Protein AF-A0A816FRT8-F1 (afdb_monomer)

Secondary structure (DSSP, 8-state):
------------S--HHHHHHHHHHHHHHHHHHHHHHHHHHHT---S-----------SHHHHHHHHHHHEEEEES--TT--HHHHHHHHHTTS-EEEEEEEE-TTT--EEEEEEEEESSHHHHHHHHHHHTT-EETTEE-EEEEPPPP-GGGTT---------TT--HHHHHHHHTT--

Nearest PDB structures (foldseek):
  4ed5-assembly1_A  TM=8.916E-01  e=6.849E-15  Homo sapiens
  4fxv-assembly1_A  TM=9.855E-01  e=6.767E-14  Homo sapiens
  6tze-assembly1_A  TM=8.251E-01  e=6.027E-10  Homo sapiens
  2mkc-assembly1_A  TM=8.381E-01  e=1.655E-09  Saccharomyces cerevisiae S288C
  5m8i-assembly1_A  TM=7.553E-01  e=2.319E-09  Homo sapiens

Mean predicted aligned error: 14.77 Å

Organism: Adineta ricciae (NCBI:txid249248)

InterPro domains:
  IPR000504 RNA recognition motif domain [PF00076] (72-142)
  IPR000504 RNA recognition motif domain [PS50102] (70-148)
  IPR000504 RNA recognition motif domain [SM00360] (71-144)
  IPR002343 Paraneoplastic encephalomyelitis antigen [PR00961] (70-85)
  IPR002343 Paraneoplastic encephalomyelitis antigen [PR00961] (127-142)
  IPR002343 Paraneoplastic encephalomyelitis antigen [PR00961] (143-160)
  IPR002343 Paraneoplastic encephalomyelitis antigen [PR00961] (161-176)
  IPR012677 Nucleotide-binding alpha-beta plait domain superfamily [G3DSA:3.30.70.330] (14-155)
  IPR034775 Protein elav, RNA recognition motif 1 [cd12650] (70-146)
  IPR035979 RNA-binding domain superfamily [SSF54928] (70-180)

Foldseek 3Di:
DDDDDDDPPPDPPDDPVVVCVVVVLVVVLVVVQVVVVVVVVVVPDDDDDDDDDDDDPDDPPVVVVFQLLQKKKKAQADQPDDQVNVCVVLVVLAAWPDKFFDADPPPRTTPRMIMTGGPGSVSSVSCQVPQAQPDDPPTGMHMDRDDRDDPVVSPVDDDDPDPPPPDDPVNVCVVCVVVD

Solvent-accessible surface area (backbone atoms only — not comparable to full-atom values): 11098 Å² total; per-residue (Å²): 132,82,88,78,86,87,74,85,73,79,73,76,99,76,50,72,67,62,51,47,52,51,52,51,50,51,50,51,51,57,46,54,47,55,51,51,54,49,53,56,50,73,73,61,76,92,79,83,91,74,90,78,89,83,91,82,96,80,75,69,67,66,57,54,57,49,55,43,50,12,26,31,34,39,36,50,44,55,58,87,64,51,55,63,59,51,46,56,63,52,45,76,63,34,63,66,70,46,71,46,62,44,51,42,87,88,78,64,44,49,72,21,34,32,41,42,28,32,73,41,45,69,36,30,54,48,40,42,72,70,50,39,64,41,73,48,91,96,32,56,26,44,46,45,71,40,73,79,87,49,85,74,64,78,77,64,80,79,91,81,79,88,72,62,88,86,64,47,72,68,54,50,51,62,67,48,55,81,79,107

Sequence (180 aa):
MIASWYTYKVLPPTSTKHQEIIDNQQAEDEYYYSEMAAFNRQNGNTSETRSIGGVSLTDDESNLSDKIRTNLIINYLPQTMTQDEIKDLFGSIGAIESCKLVRDKTTGQSLGYGFVNFIRTEDADKAVKTMNGLRLQNKTIKISFARPSSETIKFANLYICGIPKQWTTKELENYFSSCG

Structure (mmCIF, N/CA/C/O backbone):
data_AF-A0A816FRT8-F1
#
_entry.id   AF-A0A816FRT8-F1
#
loop_
_atom_site.group_PDB
_atom_site.id
_atom_site.type_symbol
_atom_site.label_atom_id
_atom_site.label_alt_id
_atom_site.label_comp_id
_atom_site.label_asym_id
_atom_site.label_entity_id
_atom_site.label_seq_id
_atom_site.pdbx_PDB_ins_code
_atom_site.Cartn_x
_atom_site.Cartn_y
_atom_site.Cartn_z
_atom_site.occupancy
_atom_site.B_iso_or_equiv
_atom_site.auth_seq_id
_atom_site.auth_comp_id
_atom_site.auth_asym_id
_atom_site.auth_atom_id
_atom_site.pdbx_PDB_model_num
ATOM 1 N N . MET A 1 1 ? -56.496 13.922 24.437 1.00 34.66 1 MET A N 1
ATOM 2 C CA . MET A 1 1 ? -55.416 12.934 24.251 1.00 34.66 1 MET A CA 1
ATOM 3 C C . MET A 1 1 ? -54.352 13.565 23.360 1.00 34.66 1 MET A C 1
ATOM 5 O O . MET A 1 1 ? -54.698 13.946 22.255 1.00 34.66 1 MET A O 1
ATOM 9 N N . ILE A 1 2 ? -53.153 13.790 23.927 1.00 30.78 2 ILE A N 1
ATOM 10 C CA . ILE A 1 2 ? -51.792 13.679 23.338 1.00 30.78 2 ILE A CA 1
ATOM 11 C C . ILE A 1 2 ? -51.653 13.966 21.821 1.00 30.78 2 ILE A C 1
ATOM 13 O O . ILE A 1 2 ? -52.212 13.235 21.017 1.00 30.78 2 ILE A O 1
ATOM 17 N N . 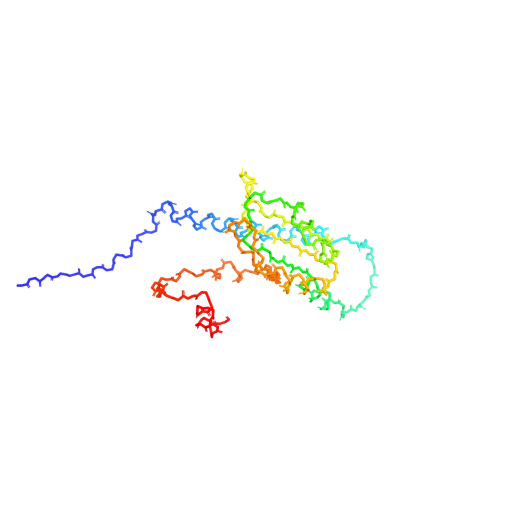ALA A 1 3 ? -51.040 15.083 21.382 1.00 26.67 3 ALA A N 1
ATOM 18 C CA . ALA A 1 3 ? -49.591 15.413 21.373 1.00 26.67 3 ALA A CA 1
ATOM 19 C C . ALA A 1 3 ? -48.786 14.475 20.445 1.00 26.67 3 ALA A C 1
ATOM 21 O O . ALA A 1 3 ? -49.012 13.278 20.469 1.00 26.67 3 ALA A O 1
ATOM 22 N N . SER A 1 4 ? -47.787 14.871 19.659 1.00 30.98 4 SER A N 1
ATOM 23 C CA . SER A 1 4 ? -47.183 16.145 19.266 1.00 30.98 4 SER A CA 1
ATOM 24 C C . SER A 1 4 ? -46.131 15.781 18.197 1.00 30.98 4 SER A C 1
ATOM 26 O O . SER A 1 4 ? -45.436 14.786 18.360 1.00 30.98 4 SER A O 1
ATOM 28 N N . TRP A 1 5 ? -46.044 16.564 17.121 1.00 27.34 5 TRP A N 1
ATOM 29 C CA . TRP A 1 5 ? -44.833 16.976 16.395 1.00 27.34 5 TRP A CA 1
ATOM 30 C C . TRP A 1 5 ? -43.607 16.035 16.413 1.00 27.34 5 TRP A C 1
ATOM 32 O O . TRP A 1 5 ? -42.851 16.024 17.380 1.00 27.34 5 TRP A O 1
ATOM 42 N N . TYR A 1 6 ? -43.311 15.392 15.277 1.00 31.05 6 TYR A N 1
ATOM 43 C CA . TYR A 1 6 ? -41.932 15.034 14.923 1.00 31.05 6 TYR A CA 1
ATOM 44 C C . TYR A 1 6 ? -41.371 16.097 13.981 1.00 31.05 6 TYR A C 1
ATOM 46 O O . TYR A 1 6 ? -41.560 16.079 12.767 1.00 31.05 6 TYR A O 1
ATOM 54 N N . THR A 1 7 ? -40.702 17.070 14.586 1.00 36.12 7 THR A N 1
ATOM 55 C CA . THR A 1 7 ? -39.816 18.021 13.928 1.00 36.12 7 THR A CA 1
ATOM 56 C C . THR A 1 7 ? -38.598 17.269 13.396 1.00 36.12 7 THR A C 1
ATOM 58 O O . THR A 1 7 ? -37.827 16.693 14.163 1.00 36.12 7 THR A O 1
ATOM 61 N N . TYR A 1 8 ? -38.385 17.321 12.082 1.00 33.25 8 TYR A N 1
ATOM 62 C CA . TYR A 1 8 ? -37.077 17.066 11.490 1.00 33.25 8 TYR A CA 1
ATOM 63 C C . TYR A 1 8 ? -36.112 18.144 11.990 1.00 33.25 8 TYR A C 1
ATOM 65 O O . TYR A 1 8 ? -36.043 19.244 11.447 1.00 33.25 8 TYR A O 1
ATOM 73 N N . LYS A 1 9 ? -35.366 17.843 13.054 1.00 36.19 9 LYS A N 1
ATOM 74 C CA . LYS A 1 9 ? -34.128 18.558 13.352 1.00 36.19 9 LYS A CA 1
ATOM 75 C C . LYS A 1 9 ? -33.032 17.942 12.494 1.00 36.19 9 LYS A C 1
ATOM 77 O O . LYS A 1 9 ? -32.353 17.010 12.912 1.00 36.19 9 LYS A O 1
ATOM 82 N N . VAL A 1 10 ? -32.855 18.493 11.298 1.00 40.69 10 VAL A N 1
ATOM 83 C CA . VAL A 1 10 ? -31.522 18.538 10.697 1.00 40.69 10 VAL A CA 1
ATOM 84 C C . VAL A 1 10 ? -30.696 19.383 11.665 1.00 40.69 10 VAL A C 1
ATOM 86 O O . VAL A 1 10 ? -30.920 20.586 11.797 1.00 40.69 10 VAL A O 1
ATOM 89 N N . LEU A 1 11 ? -29.860 18.731 12.471 1.00 33.88 11 LEU A N 1
ATOM 90 C CA . LEU A 1 11 ? -28.946 19.439 13.359 1.00 33.88 11 LEU A CA 1
ATOM 91 C C . LEU A 1 11 ? -27.975 20.248 12.480 1.00 33.88 11 LEU A C 1
ATOM 93 O O . LEU A 1 11 ? -27.495 19.711 11.480 1.00 33.88 11 LEU A O 1
ATOM 97 N N . PRO A 1 12 ? -27.704 21.525 12.804 1.00 36.28 12 PRO A N 1
ATOM 98 C CA . PRO A 1 12 ? -26.745 22.321 12.050 1.00 36.28 12 PRO A CA 1
ATOM 99 C C . PRO A 1 12 ? -25.353 21.663 12.091 1.00 36.28 12 PRO A C 1
ATOM 101 O O . PRO A 1 12 ? -25.020 21.005 13.085 1.00 36.28 12 PRO A O 1
ATOM 104 N N . PRO A 1 13 ? -24.530 21.834 11.041 1.00 45.38 13 PRO A N 1
ATOM 105 C CA . PRO A 1 13 ? -23.191 21.269 10.966 1.00 45.38 13 PRO A CA 1
ATOM 106 C C . PRO A 1 13 ? -22.265 22.053 11.898 1.00 45.38 13 PRO A C 1
ATOM 108 O O . PRO A 1 13 ? -21.532 22.934 11.476 1.00 45.38 13 PRO A O 1
ATOM 111 N N . THR A 1 14 ? -22.333 21.785 13.198 1.00 48.16 14 THR A N 1
ATOM 112 C CA . THR A 1 14 ? -21.422 22.385 14.176 1.00 48.16 14 THR A CA 1
ATOM 113 C C . THR A 1 14 ? -21.119 21.385 15.286 1.00 48.16 14 THR A C 1
ATOM 115 O O . THR A 1 14 ? -21.526 21.546 16.435 1.00 48.16 14 THR A O 1
ATOM 118 N N . SER A 1 15 ? -20.387 20.328 14.946 1.00 42.28 15 SER A N 1
ATOM 119 C CA . SER A 1 15 ? -19.451 19.739 15.899 1.00 42.28 15 SER A CA 1
ATOM 120 C C . SER A 1 15 ? -18.073 19.905 15.291 1.00 42.28 15 SER A C 1
ATOM 122 O O . SER A 1 15 ? -17.803 19.333 14.236 1.00 42.28 15 SER A O 1
ATOM 124 N N . THR A 1 16 ? -17.219 20.693 15.942 1.00 50.50 16 THR A N 1
ATOM 125 C CA . THR A 1 16 ? -15.830 20.943 15.531 1.00 50.50 16 THR A CA 1
ATOM 126 C C . THR A 1 16 ? -15.110 19.639 15.188 1.00 50.50 16 THR A C 1
ATOM 128 O O . THR A 1 16 ? -14.394 19.593 14.205 1.00 50.50 16 THR A O 1
ATOM 131 N N . LYS A 1 17 ? -15.434 18.540 15.888 1.00 45.28 17 LYS A N 1
ATOM 132 C CA . LYS A 1 17 ? -14.887 17.202 15.629 1.00 45.28 17 LYS A CA 1
ATOM 133 C C . LYS A 1 17 ? -15.338 16.565 14.313 1.00 45.28 17 LYS A C 1
ATOM 135 O O . LYS A 1 17 ? -14.557 15.863 13.693 1.00 45.28 17 LYS A O 1
ATOM 140 N N . HIS A 1 18 ? -16.591 16.746 13.893 1.00 38.97 18 HIS A N 1
ATOM 141 C CA . HIS A 1 18 ? -17.084 16.150 12.643 1.00 38.97 18 HIS A CA 1
ATOM 142 C C . HIS A 1 18 ? -16.566 16.920 11.424 1.00 38.97 18 HIS A C 1
ATOM 144 O O . HIS A 1 18 ? -16.294 16.315 10.393 1.00 38.97 18 HIS A O 1
ATOM 150 N N . GLN A 1 19 ? -16.403 18.239 11.562 1.00 42.72 19 GLN A N 1
ATOM 151 C CA . GLN A 1 19 ? -15.746 19.059 10.550 1.00 42.72 19 GLN A CA 1
ATOM 152 C C . GLN A 1 19 ? -14.238 18.775 10.516 1.00 42.72 19 GLN A C 1
ATOM 154 O O . GLN A 1 19 ? -13.721 18.519 9.444 1.00 42.72 19 GLN A O 1
ATOM 159 N N . GLU A 1 20 ? -13.564 18.652 11.667 1.00 47.47 20 GLU A N 1
ATOM 160 C CA . GLU A 1 20 ? -12.157 18.217 11.746 1.00 47.47 20 GLU A CA 1
ATOM 161 C C . GLU A 1 20 ? -11.925 16.842 11.112 1.00 47.47 20 GLU A C 1
ATOM 163 O O . GLU A 1 20 ? -10.900 16.643 10.478 1.00 47.47 20 GLU A O 1
ATOM 168 N N . ILE A 1 21 ? -12.848 15.882 11.251 1.00 42.19 21 ILE A N 1
ATOM 169 C CA . ILE A 1 21 ? -12.722 14.572 10.589 1.00 42.19 21 ILE A CA 1
ATOM 170 C C . ILE A 1 21 ? -12.814 14.721 9.065 1.00 42.19 21 ILE A C 1
ATOM 172 O O . ILE A 1 21 ? -12.041 14.090 8.354 1.00 42.19 21 ILE A O 1
ATOM 176 N N . ILE A 1 22 ? -13.729 15.555 8.564 1.00 43.41 22 ILE A N 1
ATOM 177 C CA . ILE A 1 22 ? -13.885 15.804 7.123 1.00 43.41 22 ILE A CA 1
ATOM 178 C C . ILE A 1 22 ? -12.681 16.576 6.573 1.00 43.41 22 ILE A C 1
ATOM 180 O O . ILE A 1 22 ? -12.158 16.207 5.527 1.00 43.41 22 ILE A O 1
ATOM 184 N N . ASP A 1 23 ? -12.219 17.596 7.291 1.00 43.75 23 ASP A N 1
ATOM 185 C CA . ASP A 1 23 ? -11.100 18.448 6.894 1.00 43.75 23 ASP A CA 1
ATOM 186 C C . ASP A 1 23 ? -9.773 17.676 6.961 1.00 43.75 23 ASP A C 1
ATOM 188 O O . ASP A 1 23 ? -8.957 17.780 6.047 1.00 43.75 23 ASP A O 1
ATOM 192 N N . ASN A 1 24 ? -9.572 16.836 7.987 1.00 44.62 24 ASN A N 1
ATOM 193 C CA . ASN A 1 24 ? -8.411 15.946 8.071 1.00 44.62 24 ASN A CA 1
ATOM 194 C C . ASN A 1 24 ? -8.449 14.886 6.970 1.00 44.62 24 ASN A C 1
ATOM 196 O O . ASN A 1 24 ? -7.427 14.653 6.334 1.00 44.62 24 ASN A O 1
ATOM 200 N N . GLN A 1 25 ? -9.615 14.304 6.676 1.00 43.78 25 GLN A N 1
ATOM 201 C CA . GLN A 1 25 ? -9.742 13.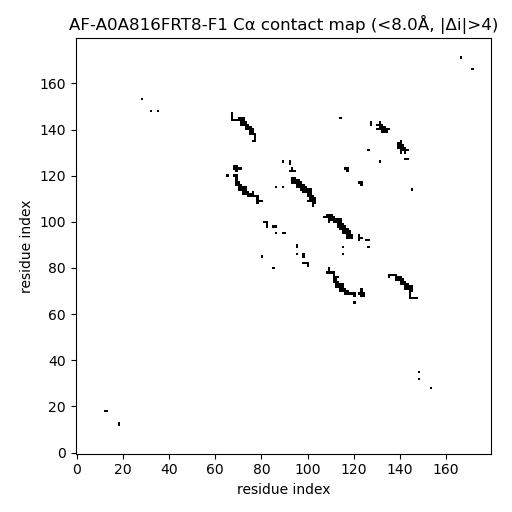348 5.576 1.00 43.78 25 GLN A CA 1
ATOM 202 C C . GLN A 1 25 ? -9.488 14.017 4.214 1.00 43.78 25 GLN A C 1
ATOM 204 O O . GLN A 1 25 ? -8.778 13.458 3.383 1.00 43.78 25 GLN A O 1
ATOM 209 N N . GLN A 1 26 ? -9.992 15.237 3.991 1.00 39.47 26 GLN A N 1
ATOM 210 C CA . GLN A 1 26 ? -9.723 16.008 2.773 1.00 39.47 26 GLN A CA 1
ATOM 211 C C . GLN A 1 26 ? -8.248 16.391 2.636 1.00 39.47 26 GLN A C 1
ATOM 213 O O . GLN A 1 26 ? -7.707 16.315 1.533 1.00 39.47 26 GLN A O 1
ATOM 218 N N . ALA A 1 27 ? -7.591 16.776 3.730 1.00 44.69 27 ALA A N 1
ATOM 219 C CA . ALA A 1 27 ? -6.170 17.099 3.732 1.00 44.69 27 ALA A CA 1
ATOM 220 C C . ALA A 1 27 ? -5.299 15.853 3.490 1.00 44.69 27 ALA A C 1
ATOM 222 O O . ALA A 1 27 ? -4.324 15.926 2.741 1.00 44.69 27 ALA A O 1
ATOM 223 N N . GLU A 1 28 ? -5.662 14.706 4.072 1.00 48.25 28 GLU A N 1
ATOM 224 C CA . GLU A 1 28 ? -5.021 13.409 3.821 1.00 48.25 28 GLU A CA 1
ATOM 225 C C . GLU A 1 28 ? -5.168 12.986 2.353 1.00 48.25 28 GLU A C 1
ATOM 227 O O . GLU A 1 28 ? -4.189 12.570 1.722 1.00 48.25 28 GLU A O 1
ATOM 232 N N . ASP A 1 29 ? -6.358 13.169 1.781 1.00 40.88 29 ASP A N 1
ATOM 233 C CA . ASP A 1 29 ? -6.638 12.841 0.387 1.00 40.88 29 ASP A CA 1
ATOM 234 C C . ASP A 1 29 ? -5.923 13.799 -0.573 1.00 40.88 29 ASP A C 1
ATOM 236 O O . ASP A 1 29 ? -5.285 13.358 -1.519 1.00 40.88 29 ASP A O 1
ATOM 240 N N . GLU A 1 30 ? -5.949 15.114 -0.361 1.00 49.62 30 GLU A N 1
ATOM 241 C CA . GLU A 1 30 ? -5.214 16.059 -1.215 1.00 49.62 30 GLU A CA 1
ATOM 242 C C . GLU A 1 30 ? -3.695 15.813 -1.153 1.00 49.62 30 GLU A C 1
ATOM 244 O O . GLU A 1 30 ? -2.988 15.857 -2.171 1.00 49.62 30 GLU A O 1
ATOM 249 N N . TYR A 1 31 ? -3.202 15.441 0.028 1.00 50.25 31 TYR A N 1
ATOM 250 C CA . TYR A 1 31 ? -1.811 15.086 0.244 1.00 50.25 31 TYR A CA 1
ATOM 251 C C . TYR A 1 31 ? -1.394 13.826 -0.525 1.00 50.25 31 TYR A C 1
ATOM 253 O O . TYR A 1 31 ? -0.403 13.877 -1.263 1.00 50.25 31 TYR A O 1
ATOM 261 N N . TYR A 1 32 ? -2.164 12.742 -0.425 1.00 49.75 32 TYR A N 1
ATOM 2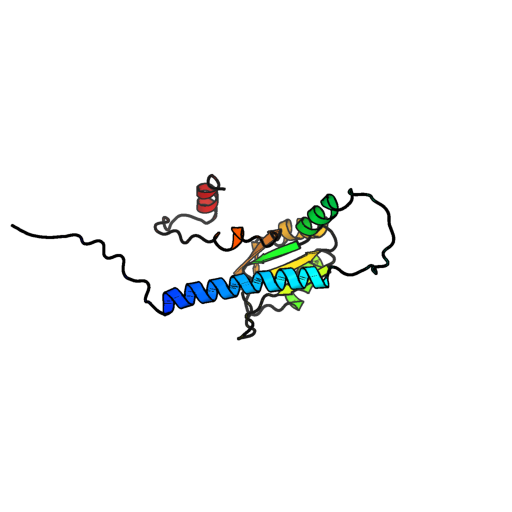62 C CA . TYR A 1 32 ? -1.926 11.486 -1.141 1.00 49.75 32 TYR A CA 1
ATOM 263 C C . TYR A 1 32 ? -1.705 11.708 -2.649 1.00 49.75 32 TYR A C 1
ATOM 265 O O . TYR A 1 32 ? -0.774 11.165 -3.248 1.00 49.75 32 TYR A O 1
ATOM 273 N N . TYR A 1 33 ? -2.500 12.592 -3.259 1.00 46.91 33 TYR A N 1
ATOM 274 C CA . TYR A 1 33 ? -2.429 12.898 -4.692 1.00 46.91 33 TYR A CA 1
ATOM 275 C C . TYR A 1 33 ? -1.219 13.747 -5.042 1.00 46.91 33 TYR A C 1
ATOM 277 O O . TYR A 1 33 ? -0.568 13.505 -6.062 1.00 46.91 33 TYR A O 1
ATOM 285 N N . SER A 1 34 ? -0.902 14.735 -4.204 1.00 51.00 34 SER A N 1
ATOM 286 C CA . SER A 1 34 ? 0.295 15.551 -4.389 1.00 51.00 34 SER A CA 1
ATOM 287 C C . SER A 1 34 ? 1.562 14.688 -4.342 1.00 51.00 34 SER A C 1
ATOM 289 O O . SER A 1 34 ? 2.466 14.874 -5.160 1.00 51.00 34 SER A O 1
ATOM 291 N N . GLU A 1 35 ? 1.595 13.683 -3.461 1.00 55.62 35 GLU A N 1
ATOM 292 C CA . GLU A 1 35 ? 2.714 12.754 -3.330 1.00 55.62 35 GLU A CA 1
ATOM 293 C C . GLU A 1 35 ? 2.776 11.713 -4.439 1.00 55.62 35 GLU A C 1
ATOM 295 O O . GLU A 1 35 ? 3.876 11.414 -4.900 1.00 55.62 35 GLU A O 1
ATOM 300 N N . MET A 1 36 ? 1.637 11.192 -4.899 1.00 54.38 36 MET A N 1
ATOM 301 C CA . MET A 1 36 ? 1.583 10.289 -6.049 1.00 54.38 36 MET A CA 1
ATOM 302 C C . MET A 1 36 ? 2.032 11.013 -7.328 1.00 54.38 36 MET A C 1
ATOM 304 O O . MET A 1 36 ? 2.832 10.490 -8.102 1.00 54.38 36 MET A O 1
ATOM 308 N N . ALA A 1 37 ? 1.600 12.263 -7.525 1.00 53.94 37 ALA A N 1
ATOM 309 C CA . ALA A 1 37 ? 2.040 13.093 -8.642 1.00 53.94 37 ALA A CA 1
ATOM 310 C C . ALA A 1 37 ? 3.521 13.494 -8.528 1.00 53.94 37 ALA A C 1
ATOM 312 O O . ALA A 1 37 ? 4.200 13.617 -9.543 1.00 53.94 37 ALA A O 1
ATOM 313 N N . ALA A 1 38 ? 4.047 13.721 -7.321 1.00 55.44 38 ALA A N 1
ATOM 314 C CA . ALA A 1 38 ? 5.472 13.987 -7.108 1.00 55.44 38 ALA A CA 1
ATOM 315 C C . ALA A 1 38 ? 6.343 12.737 -7.336 1.00 55.44 38 ALA A C 1
ATOM 317 O O . ALA A 1 38 ? 7.394 12.833 -7.964 1.00 55.44 38 ALA A O 1
ATOM 318 N N . PHE A 1 39 ? 5.879 11.564 -6.902 1.00 48.47 39 PHE A N 1
ATOM 319 C CA . PHE A 1 39 ? 6.543 10.279 -7.124 1.00 48.47 39 PHE A CA 1
ATOM 320 C C . PHE A 1 39 ? 6.581 9.906 -8.612 1.00 48.47 39 PHE A C 1
ATOM 322 O O . PHE A 1 39 ? 7.644 9.610 -9.151 1.00 48.47 39 PHE A O 1
ATOM 329 N N . ASN A 1 40 ? 5.454 10.052 -9.316 1.00 44.66 40 ASN A N 1
ATOM 330 C CA . ASN A 1 40 ? 5.403 9.854 -10.766 1.00 44.66 40 ASN A CA 1
ATOM 331 C C . ASN A 1 40 ? 6.276 10.868 -11.531 1.00 44.66 40 ASN A C 1
ATOM 333 O O . ASN A 1 40 ? 6.812 10.531 -12.584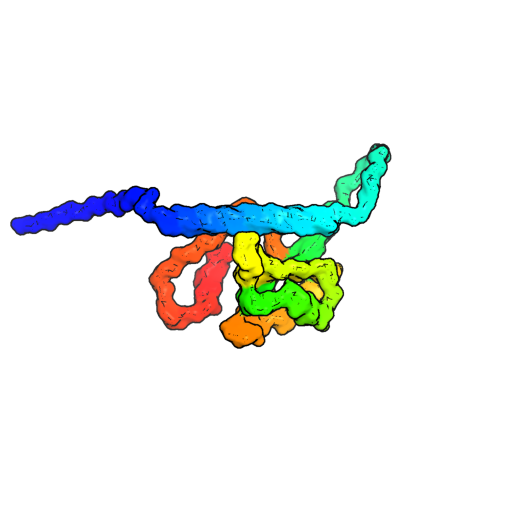 1.00 44.66 40 ASN A O 1
ATOM 337 N N . ARG A 1 41 ? 6.465 12.089 -11.000 1.00 49.06 41 ARG A N 1
ATOM 338 C CA . ARG A 1 41 ? 7.354 13.117 -11.576 1.00 49.06 41 ARG A CA 1
ATOM 339 C C . ARG A 1 41 ? 8.843 12.824 -11.379 1.00 49.06 41 ARG A C 1
ATOM 341 O O . ARG A 1 41 ? 9.622 13.115 -12.277 1.00 49.06 41 ARG A O 1
ATOM 348 N N . GLN A 1 42 ? 9.250 12.245 -10.250 1.00 40.41 42 GLN A N 1
ATOM 349 C CA . GLN A 1 42 ? 10.655 11.872 -10.018 1.00 40.41 42 GLN A CA 1
ATOM 350 C C . GLN A 1 42 ? 11.085 10.634 -10.818 1.00 40.41 42 GLN A C 1
ATOM 352 O O . GLN A 1 42 ? 12.257 10.518 -11.161 1.00 40.41 42 GLN A O 1
ATOM 357 N N . ASN A 1 43 ? 10.135 9.777 -11.201 1.00 44.97 43 ASN A N 1
ATOM 358 C CA . ASN A 1 43 ? 10.378 8.606 -12.053 1.00 44.97 43 ASN A CA 1
ATOM 359 C C . ASN A 1 43 ? 10.125 8.886 -13.552 1.00 44.97 43 ASN A C 1
ATOM 361 O O . ASN A 1 43 ? 10.161 7.978 -14.381 1.00 44.97 43 ASN A O 1
ATOM 365 N N . GLY A 1 44 ? 9.841 10.141 -13.914 1.00 45.66 44 GLY A N 1
ATOM 366 C CA . GLY A 1 44 ? 9.700 10.613 -15.289 1.00 45.66 44 GLY A CA 1
ATOM 367 C C . GLY A 1 44 ? 10.891 11.467 -15.707 1.00 45.66 44 GLY A C 1
ATOM 368 O O . GLY A 1 44 ? 10.704 12.646 -15.986 1.00 45.66 44 GLY A O 1
ATOM 369 N N . ASN A 1 45 ? 12.112 10.916 -15.712 1.00 30.59 45 ASN A N 1
ATOM 370 C CA . ASN A 1 45 ? 13.234 11.594 -16.364 1.00 30.59 45 ASN A CA 1
ATOM 371 C C . ASN A 1 45 ? 14.379 10.647 -16.765 1.00 30.59 45 ASN A C 1
ATOM 373 O O . ASN A 1 45 ? 15.321 10.402 -16.015 1.00 30.59 45 ASN A O 1
ATOM 377 N N . THR A 1 46 ? 14.343 10.172 -18.008 1.00 37.19 46 THR A N 1
ATOM 378 C CA . THR A 1 46 ? 15.558 10.045 -18.824 1.00 37.19 46 THR A CA 1
ATOM 379 C C . THR A 1 46 ? 15.169 10.259 -20.279 1.00 37.19 46 THR A C 1
ATOM 381 O O . THR A 1 46 ? 14.762 9.324 -20.959 1.00 37.19 46 THR A O 1
ATOM 384 N N . SER A 1 47 ? 15.213 11.509 -20.739 1.00 38.41 47 SER A N 1
ATOM 385 C CA . SER A 1 47 ? 15.844 11.910 -22.006 1.00 38.41 47 SER A CA 1
ATOM 386 C C . SER A 1 47 ? 15.561 13.382 -22.276 1.00 38.41 47 SER A C 1
ATOM 388 O O . SER A 1 47 ? 14.436 13.865 -22.189 1.00 38.41 47 SER A O 1
ATOM 390 N N . GLU A 1 48 ? 16.646 14.082 -22.553 1.00 32.72 48 GLU A N 1
ATOM 391 C CA . GLU A 1 48 ? 16.772 15.516 -22.726 1.00 32.72 48 GLU A CA 1
ATOM 392 C C . GLU A 1 48 ? 15.876 16.054 -23.847 1.00 32.72 48 GLU A C 1
ATOM 394 O O . GLU A 1 48 ? 15.835 15.540 -24.965 1.00 32.72 48 GLU A O 1
ATOM 399 N N . THR A 1 49 ? 15.207 17.168 -23.573 1.00 30.17 49 THR A N 1
ATOM 400 C CA . THR A 1 49 ? 14.544 17.991 -24.577 1.00 30.17 49 THR A CA 1
ATOM 401 C C . THR A 1 49 ? 15.593 18.687 -25.449 1.00 30.17 49 THR A C 1
ATOM 403 O O . THR A 1 49 ? 16.175 19.702 -25.069 1.00 30.17 49 THR A O 1
ATOM 406 N N . ARG A 1 50 ? 15.777 18.204 -26.680 1.00 29.22 50 ARG A N 1
ATOM 407 C CA . ARG A 1 50 ? 16.120 19.060 -27.824 1.00 29.22 50 ARG A CA 1
ATOM 408 C C . ARG A 1 50 ? 15.001 18.959 -28.852 1.00 29.22 50 ARG A C 1
ATOM 410 O O . ARG A 1 50 ? 14.876 17.977 -29.570 1.00 29.22 50 ARG A O 1
ATOM 417 N N . SER A 1 51 ? 14.171 19.995 -28.884 1.00 35.94 51 SER A N 1
ATOM 418 C CA . SER A 1 51 ? 13.192 20.226 -29.945 1.00 35.94 51 SER A CA 1
ATOM 419 C C . SER A 1 51 ? 13.921 20.473 -31.264 1.00 35.94 51 SER A C 1
ATOM 421 O O . SER A 1 51 ? 14.761 21.366 -31.267 1.00 35.94 51 SER A O 1
ATOM 423 N N . ILE A 1 52 ? 13.602 19.714 -32.327 1.00 32.03 52 ILE A N 1
ATOM 424 C CA . ILE A 1 52 ? 13.127 20.210 -33.640 1.00 32.03 52 ILE A CA 1
ATOM 425 C C . ILE A 1 52 ? 12.331 19.086 -34.348 1.00 32.03 52 ILE A C 1
ATOM 427 O O . ILE A 1 52 ? 12.907 18.080 -34.739 1.00 32.03 52 ILE A O 1
ATOM 431 N N . GLY A 1 53 ? 11.024 19.321 -34.545 1.00 30.77 53 GLY A N 1
ATOM 432 C CA . GLY A 1 53 ? 10.205 18.953 -35.719 1.00 30.77 53 GLY A CA 1
ATOM 433 C C . GLY A 1 53 ? 10.029 17.484 -36.150 1.00 30.77 53 GLY A C 1
ATOM 434 O O . GLY A 1 53 ? 10.938 16.895 -36.717 1.00 30.77 53 GLY A O 1
ATOM 435 N N . GLY A 1 54 ? 8.788 16.975 -36.077 1.00 29.30 54 GLY A N 1
ATOM 436 C CA . GLY A 1 54 ? 8.317 15.846 -36.904 1.00 29.30 54 GLY A CA 1
ATOM 437 C C . GLY A 1 54 ? 7.459 14.804 -36.171 1.00 29.30 54 GLY A C 1
ATOM 438 O O . GLY A 1 54 ? 7.936 14.112 -35.289 1.00 29.30 54 GLY A O 1
ATOM 439 N N . VAL A 1 55 ? 6.190 14.717 -36.568 1.00 35.66 55 VAL A N 1
ATOM 440 C CA . VAL A 1 55 ? 5.073 13.849 -36.127 1.00 35.66 55 VAL A CA 1
ATOM 441 C C . VAL A 1 55 ? 5.392 12.344 -35.966 1.00 35.66 55 VAL A C 1
ATOM 443 O O . VAL A 1 55 ? 5.919 11.752 -36.900 1.00 35.66 55 VAL A O 1
ATOM 446 N N . SER A 1 56 ? 4.913 11.702 -34.882 1.00 33.19 56 SER A N 1
ATOM 447 C CA . SER A 1 56 ? 4.083 10.471 -34.937 1.00 33.19 56 SER A CA 1
ATOM 448 C C . SER A 1 56 ? 3.423 10.171 -33.579 1.00 33.19 56 SER A C 1
ATOM 450 O O . SER A 1 56 ? 4.097 10.052 -32.563 1.00 33.19 56 SER A O 1
ATOM 452 N N . LEU A 1 57 ? 2.090 10.083 -33.564 1.00 42.12 57 LEU A N 1
ATOM 453 C CA . LEU A 1 57 ? 1.252 9.778 -32.398 1.00 42.12 57 LEU A CA 1
ATOM 454 C C . LEU A 1 57 ? 0.925 8.277 -32.388 1.00 42.12 57 LEU A C 1
ATOM 456 O O . LEU A 1 57 ? -0.111 7.909 -32.937 1.00 42.12 57 LEU A O 1
ATOM 460 N N . THR A 1 58 ? 1.770 7.414 -31.809 1.00 39.84 58 THR A N 1
ATOM 461 C CA . THR A 1 58 ? 1.420 5.981 -31.636 1.00 39.84 58 THR A CA 1
ATOM 462 C C . THR A 1 58 ? 2.012 5.251 -30.416 1.00 39.84 58 THR A C 1
ATOM 464 O O . THR A 1 58 ? 1.669 4.088 -30.232 1.00 39.84 58 THR A O 1
ATOM 467 N N . ASP A 1 59 ? 2.812 5.873 -29.540 1.00 43.16 59 ASP A N 1
ATOM 468 C CA . ASP A 1 59 ? 3.605 5.112 -28.542 1.00 43.16 59 ASP A CA 1
ATOM 469 C C . ASP A 1 59 ? 3.156 5.252 -27.066 1.00 43.16 59 ASP A C 1
ATOM 471 O O . ASP A 1 59 ? 3.745 4.636 -26.178 1.00 43.16 59 ASP A O 1
ATOM 475 N N . ASP A 1 60 ? 2.100 6.022 -26.775 1.00 48.03 60 ASP A N 1
ATOM 476 C CA . ASP A 1 60 ? 1.747 6.405 -25.392 1.00 48.03 60 ASP A CA 1
ATOM 477 C C . ASP A 1 60 ? 0.765 5.465 -24.657 1.00 48.03 60 ASP A C 1
ATOM 479 O O . ASP A 1 60 ? 0.688 5.504 -23.427 1.00 48.03 60 ASP A O 1
ATOM 483 N N . GLU A 1 61 ? 0.012 4.598 -25.347 1.00 50.09 61 GLU A N 1
ATOM 484 C CA . GLU A 1 61 ? -1.028 3.792 -24.675 1.00 50.09 61 GLU A CA 1
ATOM 485 C C . GLU A 1 61 ? -0.476 2.528 -23.988 1.00 50.09 61 GLU A C 1
ATOM 487 O O . GLU A 1 61 ? -0.884 2.180 -22.876 1.00 50.09 61 GLU A O 1
ATOM 492 N N . SER A 1 62 ? 0.504 1.859 -24.605 1.00 52.88 62 SER A N 1
ATOM 493 C CA . SER A 1 62 ? 1.093 0.622 -24.070 1.00 52.88 62 SER A CA 1
ATOM 494 C C . SER A 1 62 ? 1.885 0.878 -22.783 1.00 52.88 62 SER A C 1
ATOM 496 O O . SER A 1 62 ? 1.717 0.159 -21.798 1.00 52.88 62 SER A O 1
ATOM 498 N N . ASN A 1 63 ? 2.657 1.967 -22.744 1.00 55.53 63 ASN A N 1
ATOM 499 C CA . ASN A 1 63 ? 3.552 2.301 -21.636 1.00 55.53 6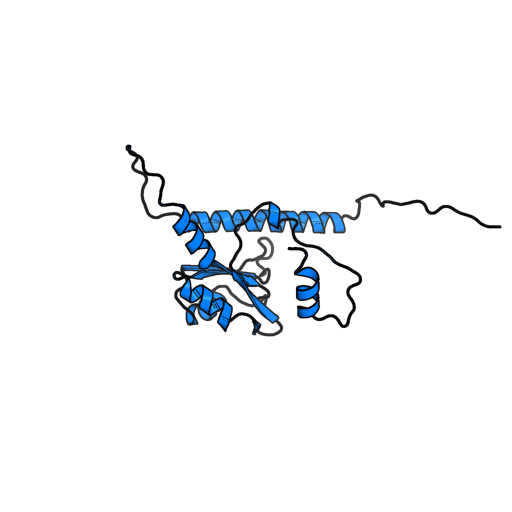3 ASN A CA 1
ATOM 500 C C . ASN A 1 63 ? 2.792 2.652 -20.341 1.00 55.53 63 ASN A C 1
ATOM 502 O O . ASN A 1 63 ? 3.205 2.276 -19.242 1.00 55.53 63 ASN A O 1
ATOM 506 N N . LEU A 1 64 ? 1.635 3.317 -20.454 1.00 57.56 64 LEU A N 1
ATOM 507 C CA . LEU A 1 64 ? 0.778 3.612 -19.302 1.00 57.56 64 LEU A CA 1
ATOM 508 C C . LEU A 1 64 ? 0.123 2.342 -18.744 1.00 57.56 64 LEU A C 1
ATOM 510 O O . LEU A 1 64 ? 0.050 2.172 -17.525 1.00 57.56 64 LEU A O 1
ATOM 514 N N . SER A 1 65 ? -0.328 1.445 -19.625 1.00 59.62 65 SER A N 1
ATOM 515 C CA . SER A 1 65 ? -0.946 0.181 -19.221 1.00 59.62 65 SER A CA 1
ATOM 516 C C . SER A 1 65 ? 0.035 -0.710 -18.454 1.00 59.62 65 SER A C 1
ATOM 518 O O . SER A 1 65 ? -0.328 -1.266 -17.418 1.00 59.62 65 SER A O 1
ATOM 520 N N . ASP A 1 66 ? 1.299 -0.749 -18.880 1.00 58.69 66 ASP A N 1
ATOM 521 C CA . ASP A 1 66 ? 2.341 -1.527 -18.214 1.00 58.69 66 ASP A CA 1
ATOM 522 C C . ASP A 1 66 ? 2.739 -0.901 -16.873 1.00 58.69 66 ASP A C 1
ATOM 524 O O . ASP A 1 66 ? 2.820 -1.615 -15.872 1.00 58.69 66 ASP A O 1
ATOM 528 N N . LYS A 1 67 ? 2.856 0.434 -16.794 1.00 60.16 67 LYS A N 1
ATOM 529 C CA . LYS A 1 67 ? 3.108 1.145 -15.524 1.00 60.16 67 LYS A CA 1
ATOM 530 C C . LYS A 1 67 ? 2.014 0.932 -14.478 1.00 60.16 67 LYS A C 1
ATOM 532 O O . LYS A 1 67 ? 2.301 0.877 -13.283 1.00 60.16 67 LYS A O 1
ATOM 537 N N . ILE A 1 68 ? 0.754 0.810 -14.895 1.00 68.44 68 ILE A N 1
ATOM 538 C CA . ILE A 1 68 ? -0.355 0.507 -13.973 1.00 68.44 68 ILE A CA 1
ATOM 539 C C . ILE A 1 68 ? -0.256 -0.939 -13.461 1.00 68.44 68 ILE A C 1
ATOM 541 O O . ILE A 1 68 ? -0.658 -1.229 -12.335 1.00 68.44 68 ILE A O 1
ATOM 545 N N . ARG A 1 69 ? 0.309 -1.851 -14.260 1.00 81.69 69 ARG A N 1
ATOM 546 C CA . ARG A 1 69 ? 0.433 -3.277 -13.926 1.00 81.69 69 ARG A CA 1
ATOM 547 C C . ARG A 1 69 ? 1.687 -3.625 -13.131 1.00 81.69 69 ARG A C 1
ATOM 549 O O . ARG A 1 69 ? 1.804 -4.759 -12.682 1.00 81.69 69 ARG A O 1
ATOM 556 N N . THR A 1 70 ? 2.607 -2.691 -12.927 1.00 89.38 70 THR A N 1
ATOM 557 C CA . THR A 1 70 ? 3.784 -2.897 -12.070 1.00 89.38 70 THR A CA 1
ATOM 558 C C . THR A 1 70 ? 3.642 -2.288 -10.679 1.00 89.38 70 THR A C 1
ATOM 560 O O . THR A 1 70 ? 4.362 -2.692 -9.762 1.00 89.38 70 THR A O 1
ATOM 563 N N . ASN A 1 71 ? 2.723 -1.331 -10.511 1.00 91.19 71 ASN A N 1
ATOM 564 C CA . ASN A 1 71 ? 2.568 -0.579 -9.273 1.00 91.19 71 ASN A CA 1
ATOM 565 C C . ASN A 1 71 ? 1.523 -1.220 -8.356 1.00 91.19 71 ASN A C 1
ATOM 567 O O . ASN A 1 71 ? 0.357 -1.385 -8.725 1.00 91.19 71 ASN A O 1
ATOM 571 N N . LEU A 1 72 ? 1.930 -1.550 -7.135 1.00 94.06 72 LEU A N 1
ATOM 572 C CA . LEU A 1 72 ? 1.092 -2.174 -6.123 1.00 94.06 72 LEU A CA 1
ATOM 573 C C . LEU A 1 72 ? 0.880 -1.241 -4.937 1.00 94.06 72 LEU A C 1
ATOM 575 O O . LEU A 1 72 ? 1.811 -0.591 -4.466 1.00 94.06 72 LEU A O 1
ATOM 579 N N . ILE A 1 73 ? -0.340 -1.257 -4.403 1.00 94.06 73 ILE A N 1
ATOM 580 C CA . ILE A 1 73 ? -0.657 -0.718 -3.082 1.00 94.06 73 ILE A CA 1
ATOM 581 C C . ILE A 1 73 ? -0.707 -1.857 -2.063 1.00 94.06 73 ILE A C 1
ATOM 583 O O . ILE A 1 73 ? -1.343 -2.891 -2.288 1.00 94.06 73 ILE A O 1
ATOM 587 N N . ILE A 1 74 ? -0.050 -1.648 -0.925 1.00 95.44 74 ILE A N 1
ATOM 588 C CA . ILE A 1 74 ? -0.012 -2.573 0.202 1.00 95.44 74 ILE A CA 1
ATOM 589 C C . ILE A 1 74 ? -0.720 -1.916 1.378 1.00 95.44 74 ILE A C 1
ATOM 591 O O . ILE A 1 74 ? -0.261 -0.902 1.896 1.00 95.44 74 ILE A O 1
ATOM 595 N N . ASN A 1 75 ? -1.831 -2.506 1.803 1.00 93.69 75 ASN A N 1
ATOM 596 C CA . ASN A 1 75 ? -2.655 -2.037 2.907 1.00 93.69 75 ASN A CA 1
ATOM 597 C C . ASN A 1 75 ? -2.460 -2.892 4.158 1.00 93.69 75 ASN A C 1
ATOM 599 O O . ASN A 1 75 ? -2.125 -4.077 4.081 1.00 93.69 75 ASN A O 1
ATOM 603 N N . TYR A 1 76 ? -2.771 -2.287 5.304 1.00 93.50 76 TYR A N 1
ATOM 604 C CA . TYR A 1 76 ? -2.727 -2.912 6.626 1.00 93.50 76 TYR A CA 1
ATOM 605 C C . TYR A 1 76 ? -1.320 -3.342 7.054 1.00 93.50 76 TYR A C 1
ATOM 607 O O . TYR A 1 76 ? -1.143 -4.363 7.718 1.00 93.50 76 TYR A O 1
ATOM 615 N N . LEU A 1 77 ? -0.318 -2.535 6.720 1.00 94.88 77 LEU A N 1
ATOM 616 C CA . LEU A 1 77 ? 1.032 -2.694 7.243 1.00 94.88 77 LEU A CA 1
ATOM 617 C C . LEU A 1 77 ? 1.063 -2.388 8.753 1.00 94.88 77 LEU A C 1
ATOM 619 O O . LEU A 1 77 ? 0.341 -1.497 9.226 1.00 94.88 77 LEU A O 1
ATOM 623 N N . PRO A 1 78 ? 1.875 -3.112 9.543 1.00 94.06 78 PRO A N 1
ATOM 624 C CA . PRO A 1 78 ? 2.155 -2.733 10.923 1.00 94.06 78 PRO A CA 1
ATOM 625 C C . PRO A 1 78 ? 2.771 -1.332 10.989 1.00 94.06 78 PRO A C 1
ATOM 627 O O . PRO A 1 78 ? 3.662 -1.013 10.209 1.00 94.06 78 PRO A O 1
ATOM 630 N N . GLN A 1 79 ? 2.344 -0.503 11.946 1.00 91.44 79 GLN A N 1
ATOM 631 C CA . GLN A 1 79 ? 2.873 0.864 12.082 1.00 91.44 79 GLN A CA 1
ATOM 632 C C . GLN A 1 79 ? 4.372 0.907 12.406 1.00 91.44 79 GLN A C 1
ATOM 634 O O . GLN A 1 79 ? 5.039 1.896 12.112 1.00 91.44 79 GLN A O 1
ATOM 639 N N . THR A 1 80 ? 4.896 -0.164 13.007 1.00 92.75 80 THR A N 1
ATOM 640 C CA . THR A 1 80 ? 6.320 -0.312 13.318 1.00 92.75 80 THR A CA 1
ATOM 641 C C . THR A 1 80 ? 7.157 -0.679 12.097 1.00 92.75 80 THR A C 1
ATOM 643 O O . THR A 1 80 ? 8.376 -0.597 12.176 1.00 92.75 80 THR A O 1
ATOM 646 N N . MET A 1 81 ? 6.525 -1.120 11.004 1.00 93.44 81 MET A N 1
ATOM 647 C CA . MET A 1 81 ? 7.236 -1.571 9.816 1.00 93.44 81 MET A CA 1
ATOM 648 C C . MET A 1 81 ? 7.869 -0.381 9.094 1.00 93.44 81 MET A C 1
ATOM 650 O O . MET A 1 81 ? 7.285 0.701 8.979 1.00 93.44 81 MET A O 1
ATOM 654 N N . THR A 1 82 ? 9.085 -0.579 8.614 1.00 94.75 82 THR A N 1
ATOM 655 C CA . THR A 1 82 ? 9.889 0.425 7.923 1.00 94.75 82 THR A CA 1
ATOM 656 C C . THR A 1 82 ? 9.828 0.239 6.410 1.00 94.75 82 THR A C 1
ATOM 658 O O . THR A 1 82 ? 9.415 -0.800 5.899 1.00 94.75 82 THR A O 1
ATOM 661 N N . GLN A 1 83 ? 10.231 1.272 5.667 1.00 93.56 83 GLN A N 1
ATOM 662 C CA . GLN A 1 83 ? 10.275 1.195 4.207 1.00 93.56 83 GLN A CA 1
ATOM 663 C C . GLN A 1 83 ? 11.287 0.150 3.721 1.00 93.56 83 GLN A C 1
ATOM 665 O O . GLN A 1 83 ? 11.017 -0.529 2.734 1.00 93.56 83 GLN A O 1
ATOM 670 N N . ASP A 1 84 ? 12.415 0.010 4.419 1.00 94.94 84 ASP A N 1
ATOM 671 C CA . ASP A 1 84 ? 13.455 -0.956 4.067 1.00 94.94 84 ASP A CA 1
ATOM 672 C C . ASP A 1 84 ? 12.970 -2.390 4.291 1.00 94.94 84 ASP A C 1
ATOM 674 O O . ASP A 1 84 ? 13.111 -3.216 3.400 1.00 94.94 84 ASP A O 1
ATOM 678 N N . GLU A 1 85 ? 12.258 -2.664 5.390 1.00 95.50 85 GLU A N 1
ATOM 679 C CA . GLU A 1 85 ? 11.635 -3.979 5.610 1.00 95.50 85 GLU A CA 1
ATOM 680 C C . GLU A 1 85 ? 10.610 -4.333 4.524 1.00 95.50 85 GLU A C 1
ATOM 682 O O . GLU A 1 85 ? 10.509 -5.491 4.121 1.00 95.50 85 GLU A O 1
ATOM 687 N N . ILE A 1 86 ? 9.844 -3.354 4.028 1.00 95.25 86 ILE A N 1
ATOM 688 C CA . ILE A 1 86 ? 8.927 -3.571 2.898 1.00 95.25 86 ILE A CA 1
ATOM 689 C C . ILE A 1 86 ? 9.742 -3.889 1.644 1.00 95.25 86 ILE A C 1
ATOM 691 O O . ILE A 1 86 ? 9.444 -4.855 0.943 1.00 95.25 86 ILE A O 1
ATOM 695 N N . LYS A 1 87 ? 10.789 -3.111 1.367 1.00 95.06 87 LYS A N 1
ATOM 696 C CA . LYS A 1 87 ? 11.648 -3.323 0.203 1.00 95.06 87 LYS A CA 1
ATOM 697 C C . LYS A 1 87 ? 12.311 -4.702 0.233 1.00 95.06 87 LYS A C 1
ATOM 699 O O . LYS A 1 87 ? 12.303 -5.380 -0.787 1.00 95.06 87 LYS A O 1
ATOM 704 N N . ASP A 1 88 ? 12.808 -5.144 1.380 1.00 95.50 88 ASP A N 1
ATOM 705 C CA . ASP A 1 88 ? 13.426 -6.461 1.546 1.00 95.50 88 ASP A CA 1
ATOM 706 C C . ASP A 1 88 ? 12.398 -7.586 1.380 1.00 95.50 88 ASP A C 1
ATOM 708 O O . ASP A 1 88 ? 12.632 -8.557 0.655 1.00 95.50 88 ASP A O 1
ATOM 712 N N . LEU A 1 89 ? 11.216 -7.429 1.986 1.00 94.62 89 LEU A N 1
ATOM 713 C CA . LEU A 1 89 ? 10.130 -8.401 1.891 1.00 94.62 89 LEU A CA 1
ATOM 714 C C . LEU A 1 89 ? 9.700 -8.622 0.434 1.00 94.62 89 LEU A C 1
ATOM 716 O O . LEU A 1 89 ? 9.609 -9.763 -0.025 1.00 94.62 89 LEU A O 1
ATOM 720 N N . PHE A 1 90 ? 9.455 -7.540 -0.304 1.00 95.00 90 PHE A N 1
ATOM 721 C CA . PHE A 1 90 ? 9.016 -7.602 -1.698 1.00 95.00 90 PHE A CA 1
ATOM 722 C C . PHE A 1 90 ? 10.167 -7.853 -2.681 1.00 95.00 90 PHE A C 1
ATOM 724 O O . PHE A 1 90 ? 9.937 -8.412 -3.752 1.00 95.00 90 PHE A O 1
ATOM 731 N N . GLY A 1 91 ? 11.405 -7.528 -2.304 1.00 94.00 91 GLY A N 1
ATOM 732 C CA . GLY A 1 91 ? 12.605 -7.793 -3.096 1.00 94.00 91 GLY A CA 1
ATOM 733 C C . GLY A 1 91 ? 12.879 -9.286 -3.274 1.00 94.00 91 GLY A C 1
ATOM 734 O O . GLY A 1 91 ? 13.478 -9.690 -4.266 1.00 94.00 91 GLY A O 1
ATOM 735 N N . SER A 1 92 ? 12.369 -10.127 -2.365 1.00 94.38 92 SER A N 1
ATOM 736 C CA . SER A 1 92 ? 12.394 -11.589 -2.519 1.00 94.38 92 SER A CA 1
ATOM 737 C C . SER A 1 92 ? 11.549 -12.102 -3.696 1.00 94.38 92 SER A C 1
ATOM 739 O O . SER A 1 92 ? 11.782 -13.208 -4.191 1.00 94.38 92 SER A O 1
ATOM 741 N N . ILE A 1 93 ? 10.569 -11.315 -4.158 1.00 95.25 93 ILE A N 1
ATOM 742 C CA . ILE A 1 93 ? 9.705 -11.677 -5.286 1.00 95.25 93 ILE A CA 1
ATOM 743 C C . ILE A 1 93 ? 10.359 -11.316 -6.617 1.00 95.25 93 ILE A C 1
ATOM 745 O O . ILE A 1 93 ? 10.320 -12.140 -7.535 1.00 95.25 93 ILE A O 1
ATOM 749 N N . GLY A 1 94 ? 10.943 -10.118 -6.702 1.00 93.69 94 GLY A N 1
ATOM 750 C CA . GLY A 1 94 ? 11.486 -9.557 -7.933 1.00 93.69 94 GLY A CA 1
ATOM 751 C C . GLY A 1 94 ? 12.133 -8.187 -7.741 1.00 93.69 94 GLY A C 1
ATOM 752 O O . GLY A 1 94 ? 12.196 -7.650 -6.634 1.00 93.69 94 GLY A O 1
ATOM 753 N N . ALA A 1 95 ? 12.628 -7.614 -8.838 1.00 94.19 95 ALA A N 1
ATOM 754 C CA . ALA A 1 95 ? 13.362 -6.354 -8.793 1.00 94.19 95 ALA A CA 1
ATOM 755 C C . ALA A 1 95 ? 12.410 -5.160 -8.607 1.00 94.19 95 ALA A C 1
ATOM 757 O O . ALA A 1 95 ? 11.515 -4.924 -9.422 1.00 94.19 95 ALA A O 1
ATOM 758 N N . ILE A 1 96 ? 12.627 -4.397 -7.535 1.00 93.94 96 ILE A N 1
ATOM 759 C CA . ILE A 1 96 ? 11.833 -3.214 -7.188 1.00 93.94 96 ILE A CA 1
ATOM 760 C C . ILE A 1 96 ? 12.451 -1.978 -7.838 1.00 93.94 96 ILE A C 1
ATOM 762 O O . ILE A 1 96 ? 13.611 -1.656 -7.581 1.00 93.94 96 ILE A O 1
ATOM 766 N N . GLU A 1 97 ? 11.657 -1.261 -8.628 1.00 91.31 97 GLU A N 1
ATOM 767 C CA . GLU A 1 97 ? 12.023 0.051 -9.161 1.00 91.31 97 GLU A CA 1
ATOM 768 C C . GLU A 1 97 ? 11.929 1.114 -8.063 1.00 91.31 97 GLU A C 1
ATOM 770 O O . GLU A 1 97 ? 12.840 1.915 -7.868 1.00 91.31 97 GLU A O 1
ATOM 775 N N . SER A 1 98 ? 10.832 1.110 -7.304 1.00 91.31 98 SER A N 1
ATOM 776 C CA . SER A 1 98 ? 10.623 2.074 -6.228 1.00 91.31 98 SER A CA 1
ATOM 777 C C . SER A 1 98 ? 9.707 1.536 -5.132 1.00 91.31 98 SER A C 1
ATOM 779 O O . SER A 1 98 ? 8.823 0.719 -5.366 1.00 91.31 98 SER A O 1
ATOM 781 N N . CYS A 1 99 ? 9.940 1.983 -3.898 1.00 93.19 99 CYS A N 1
ATOM 782 C CA . CYS A 1 99 ? 9.164 1.596 -2.725 1.00 93.19 99 CYS A CA 1
ATOM 783 C C . CYS A 1 99 ? 8.958 2.820 -1.839 1.00 93.19 99 CYS A C 1
ATOM 785 O O . CYS A 1 99 ? 9.904 3.573 -1.600 1.00 93.19 99 CYS A O 1
ATOM 787 N N . LYS A 1 100 ? 7.733 3.014 -1.352 1.00 93.44 100 LYS A N 1
ATOM 788 C CA . LYS A 1 100 ? 7.365 4.154 -0.517 1.00 93.44 100 LYS A CA 1
ATOM 789 C C . LYS A 1 100 ? 6.420 3.737 0.598 1.00 93.44 100 LYS A C 1
ATOM 791 O O . LYS A 1 100 ? 5.319 3.264 0.334 1.00 93.44 100 LYS A O 1
ATOM 796 N N . LEU A 1 101 ? 6.821 3.978 1.841 1.00 93.88 101 LEU A N 1
ATOM 797 C CA . LEU A 1 101 ? 5.932 3.858 2.996 1.00 93.88 101 LEU A CA 1
ATOM 798 C C . LEU A 1 101 ? 5.267 5.205 3.265 1.00 93.88 101 LEU A C 1
ATOM 800 O O . LEU A 1 101 ? 5.966 6.196 3.484 1.00 93.88 101 LEU A O 1
ATOM 804 N N . VAL A 1 102 ? 3.935 5.249 3.278 1.00 91.19 102 VAL A N 1
ATOM 805 C CA . VAL A 1 102 ? 3.231 6.506 3.535 1.00 91.19 102 VAL A CA 1
ATOM 806 C C . VAL A 1 102 ? 3.194 6.787 5.031 1.00 91.19 102 VAL A C 1
ATOM 808 O O . VAL A 1 102 ? 2.885 5.922 5.860 1.00 91.19 102 VAL A O 1
ATOM 811 N N . ARG A 1 103 ? 3.563 8.020 5.369 1.00 92.06 103 ARG A N 1
ATOM 812 C CA . ARG A 1 103 ? 3.658 8.522 6.733 1.00 92.06 103 ARG A CA 1
ATOM 813 C C . ARG A 1 103 ? 2.901 9.832 6.855 1.00 92.06 103 ARG A C 1
ATOM 815 O O . ARG A 1 103 ? 2.854 10.623 5.914 1.00 92.06 103 ARG A O 1
ATOM 822 N N . ASP A 1 104 ? 2.353 10.052 8.035 1.00 89.00 104 ASP A N 1
ATOM 823 C CA . ASP A 1 104 ? 1.821 11.337 8.444 1.00 89.00 104 ASP A CA 1
ATOM 824 C C . ASP A 1 104 ? 2.958 12.371 8.477 1.00 89.00 104 ASP A C 1
ATOM 826 O O . ASP A 1 104 ? 4.013 12.134 9.069 1.00 89.00 104 ASP A O 1
ATOM 830 N N . LYS A 1 105 ? 2.764 13.521 7.828 1.00 82.06 105 LYS A N 1
ATOM 831 C CA . LYS A 1 105 ? 3.798 14.564 7.711 1.00 82.06 105 LYS A CA 1
ATOM 832 C C . LYS A 1 105 ? 4.120 15.262 9.024 1.00 82.06 105 LYS A C 1
ATOM 834 O O . LYS A 1 105 ? 5.228 15.765 9.182 1.00 82.06 105 LYS A O 1
ATOM 839 N N . THR A 1 106 ? 3.144 15.358 9.918 1.00 89.88 106 THR A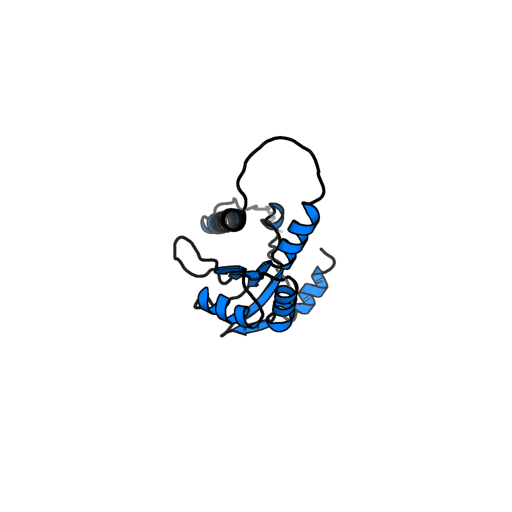 N 1
ATOM 840 C CA . THR A 1 106 ? 3.272 16.123 11.160 1.00 89.88 106 THR A CA 1
ATOM 841 C C . THR A 1 106 ? 3.924 15.291 12.256 1.00 89.88 106 THR A C 1
ATOM 843 O O . THR A 1 106 ? 4.792 15.775 12.975 1.00 89.88 106 THR A O 1
ATOM 846 N N . THR A 1 107 ? 3.551 14.017 12.346 1.00 89.88 107 THR A N 1
ATOM 847 C CA . THR A 1 107 ? 3.996 13.089 13.389 1.00 89.88 107 THR A CA 1
ATOM 848 C C . THR A 1 107 ? 5.091 12.132 12.914 1.00 89.88 107 THR A C 1
ATOM 850 O O . THR A 1 107 ? 5.757 11.512 13.741 1.00 89.88 107 THR A O 1
ATOM 853 N N . GLY A 1 108 ? 5.271 11.959 11.598 1.00 88.50 108 GLY A N 1
ATOM 854 C CA . GLY A 1 108 ? 6.184 10.973 11.000 1.00 88.50 108 GLY A CA 1
ATOM 855 C C . GLY A 1 108 ? 5.721 9.514 11.142 1.00 88.50 108 GLY A C 1
ATOM 856 O O . GLY A 1 108 ? 6.413 8.584 10.705 1.00 88.50 108 GLY A O 1
ATOM 857 N N . GLN A 1 109 ? 4.559 9.293 11.760 1.00 90.12 109 GLN A N 1
ATOM 858 C CA . GLN A 1 109 ? 3.991 7.972 12.017 1.00 90.12 109 GLN A CA 1
ATOM 859 C C . GLN A 1 109 ? 3.544 7.318 10.709 1.00 90.12 109 GLN A C 1
ATOM 861 O O . GLN A 1 109 ? 3.081 7.989 9.792 1.00 90.12 109 GLN A O 1
ATOM 866 N N . SER A 1 110 ? 3.671 5.995 10.602 1.00 91.88 110 SER A N 1
ATOM 867 C CA . SER A 1 110 ? 3.163 5.274 9.431 1.00 91.88 110 SER A CA 1
ATOM 868 C C . SER A 1 110 ? 1.634 5.307 9.390 1.00 91.88 110 SER A C 1
ATOM 870 O O . SER A 1 110 ? 0.978 5.004 10.389 1.00 91.88 110 SER A O 1
ATOM 872 N N . LEU A 1 111 ? 1.074 5.579 8.208 1.00 90.81 111 LEU A N 1
ATOM 873 C CA . LEU A 1 111 ? -0.366 5.454 7.956 1.00 90.81 111 LEU A CA 1
ATOM 874 C C . LEU A 1 111 ? -0.798 3.994 7.718 1.00 90.81 111 LEU A C 1
ATOM 876 O O . LEU A 1 111 ? -1.972 3.716 7.488 1.00 90.81 111 LEU A O 1
ATOM 880 N N . GLY A 1 112 ? 0.134 3.036 7.783 1.00 92.50 112 GLY A N 1
ATOM 881 C CA . GLY A 1 112 ? -0.164 1.610 7.639 1.00 92.50 112 GLY A CA 1
ATOM 882 C C . GLY A 1 112 ? -0.433 1.167 6.200 1.00 92.50 112 GLY A C 1
ATOM 883 O O . GLY A 1 112 ? -1.022 0.104 5.994 1.00 92.50 112 GLY A O 1
ATOM 884 N N . TYR A 1 113 ? 0.000 1.948 5.209 1.00 94.69 113 TYR A N 1
ATOM 885 C CA . TYR A 1 113 ? -0.010 1.552 3.805 1.00 94.69 113 TYR A CA 1
ATOM 886 C C . TYR A 1 113 ? 1.205 2.099 3.047 1.00 94.69 113 TYR A C 1
ATOM 888 O O . TYR A 1 113 ? 1.872 3.040 3.484 1.00 94.69 113 TYR A O 1
ATOM 896 N N . GLY A 1 114 ? 1.514 1.481 1.913 1.00 93.94 114 GLY A N 1
ATOM 897 C CA . GLY A 1 114 ? 2.649 1.855 1.079 1.00 93.94 114 GLY A CA 1
ATOM 898 C C . GLY A 1 114 ? 2.492 1.408 -0.367 1.00 93.94 114 GLY A C 1
ATOM 899 O O . GLY A 1 114 ? 1.542 0.707 -0.714 1.00 93.94 114 GLY A O 1
ATOM 900 N N . PHE A 1 115 ? 3.451 1.819 -1.189 1.00 94.62 115 PHE A N 1
ATOM 901 C CA . PHE A 1 115 ? 3.528 1.517 -2.612 1.00 94.62 115 PHE A CA 1
ATOM 902 C C . PHE A 1 115 ? 4.814 0.781 -2.934 1.00 94.62 115 PHE A C 1
ATOM 904 O O . PHE A 1 115 ? 5.877 1.136 -2.422 1.00 94.62 115 PHE A O 1
ATOM 911 N N . VAL A 1 116 ? 4.715 -0.207 -3.815 1.00 95.00 116 VAL A N 1
ATOM 912 C CA . VAL A 1 116 ? 5.864 -0.898 -4.401 1.00 95.00 116 VAL A CA 1
ATOM 913 C C . VAL A 1 116 ? 5.650 -0.954 -5.904 1.00 95.00 116 VAL A C 1
ATOM 915 O O . VAL A 1 116 ? 4.664 -1.525 -6.363 1.00 95.00 116 VAL A O 1
ATOM 918 N N . ASN A 1 117 ? 6.582 -0.378 -6.659 1.00 92.81 117 ASN A N 1
ATOM 919 C CA . ASN A 1 117 ? 6.638 -0.517 -8.104 1.00 92.81 117 ASN A CA 1
ATOM 920 C C . ASN A 1 117 ? 7.718 -1.528 -8.478 1.00 92.81 117 ASN A C 1
ATOM 922 O O . ASN A 1 117 ? 8.889 -1.351 -8.130 1.00 92.81 117 ASN A O 1
ATOM 926 N N . PHE A 1 118 ? 7.328 -2.580 -9.188 1.00 93.31 118 PHE A N 1
ATOM 927 C CA . PHE A 1 118 ? 8.269 -3.542 -9.752 1.00 93.31 118 PHE A CA 1
ATOM 928 C C . PHE A 1 118 ? 8.805 -3.064 -11.100 1.00 93.31 118 PHE A C 1
ATOM 930 O O . PHE A 1 118 ? 8.156 -2.301 -11.805 1.00 93.31 118 PHE A O 1
ATOM 937 N N . ILE A 1 119 ? 9.983 -3.552 -11.486 1.00 89.94 119 ILE A N 1
ATOM 938 C CA . ILE A 1 119 ? 10.501 -3.341 -12.846 1.00 89.94 119 ILE A CA 1
ATOM 939 C C . ILE A 1 119 ? 9.699 -4.176 -13.857 1.00 89.94 119 ILE A C 1
ATOM 941 O O . ILE A 1 119 ? 9.506 -3.766 -14.998 1.00 89.94 119 ILE A O 1
ATOM 945 N N . ARG A 1 120 ? 9.232 -5.364 -13.448 1.00 88.62 120 ARG A N 1
ATOM 946 C CA . ARG A 1 120 ? 8.525 -6.318 -14.312 1.00 88.62 120 ARG A CA 1
ATOM 947 C C . ARG A 1 120 ? 7.093 -6.533 -13.839 1.00 88.62 120 ARG A C 1
ATOM 949 O O . ARG A 1 120 ? 6.846 -6.744 -12.653 1.00 88.62 120 ARG A O 1
ATOM 956 N N . THR A 1 121 ? 6.159 -6.571 -14.785 1.00 90.88 121 THR A N 1
ATOM 957 C CA . THR A 1 121 ? 4.738 -6.868 -14.533 1.00 90.88 121 THR A CA 1
ATOM 958 C C . THR A 1 121 ? 4.541 -8.272 -13.957 1.00 90.88 121 THR A C 1
ATOM 960 O O . THR A 1 121 ? 3.753 -8.458 -13.034 1.00 90.88 121 THR A O 1
ATOM 963 N N . GLU A 1 122 ? 5.327 -9.247 -14.425 1.00 93.31 122 GLU A N 1
ATOM 964 C CA . GLU A 1 122 ? 5.332 -10.627 -13.920 1.00 93.31 122 GLU A CA 1
ATOM 965 C C . GLU A 1 122 ? 5.616 -10.707 -12.410 1.00 93.31 122 GLU A C 1
ATOM 967 O O . GLU A 1 122 ? 4.978 -11.482 -11.691 1.00 93.31 122 GLU A O 1
ATOM 972 N N . ASP A 1 123 ? 6.549 -9.883 -11.920 1.00 94.50 123 ASP A N 1
ATOM 973 C CA . ASP A 1 123 ? 6.931 -9.848 -10.506 1.00 94.50 123 ASP A CA 1
ATOM 974 C C . ASP A 1 123 ? 5.808 -9.235 -9.657 1.00 94.50 123 ASP A C 1
ATOM 976 O O . ASP A 1 123 ? 5.494 -9.747 -8.580 1.00 94.50 123 ASP A O 1
ATOM 980 N N . ALA A 1 124 ? 5.135 -8.201 -10.173 1.00 92.75 124 ALA A N 1
ATOM 981 C CA . ALA A 1 124 ? 3.973 -7.599 -9.525 1.00 92.75 124 ALA A CA 1
ATOM 982 C C . ALA A 1 124 ? 2.795 -8.587 -9.427 1.00 92.75 124 ALA A C 1
ATOM 984 O O . ALA A 1 124 ? 2.229 -8.776 -8.346 1.00 92.75 124 ALA A O 1
ATOM 985 N N . ASP A 1 125 ? 2.471 -9.292 -10.516 1.00 93.75 125 ASP A N 1
ATOM 986 C CA . ASP A 1 125 ? 1.451 -10.349 -10.531 1.00 93.75 125 ASP A CA 1
ATOM 987 C C . ASP A 1 125 ? 1.771 -11.463 -9.523 1.00 93.75 125 ASP A C 1
ATOM 989 O O . ASP A 1 125 ? 0.894 -11.954 -8.799 1.00 93.75 125 ASP A O 1
ATOM 993 N N . LYS A 1 126 ? 3.041 -11.870 -9.451 1.00 95.19 126 LYS A N 1
ATOM 994 C CA . LYS A 1 126 ? 3.509 -12.878 -8.497 1.00 95.19 126 LYS A CA 1
ATOM 995 C C . LYS A 1 126 ? 3.404 -12.380 -7.056 1.00 95.19 126 LYS A C 1
ATOM 997 O O . LYS A 1 126 ? 2.973 -13.149 -6.191 1.00 95.19 126 LYS A O 1
ATOM 1002 N N . ALA A 1 127 ? 3.735 -11.117 -6.791 1.00 95.00 127 ALA A N 1
ATOM 1003 C CA . ALA A 1 127 ? 3.622 -10.513 -5.466 1.00 95.00 127 ALA A CA 1
ATOM 1004 C C . ALA A 1 127 ? 2.165 -10.498 -4.985 1.00 95.00 127 ALA A C 1
ATOM 1006 O O . ALA A 1 127 ? 1.891 -10.936 -3.868 1.00 95.00 127 ALA A O 1
ATOM 1007 N N . VAL A 1 128 ? 1.216 -10.099 -5.840 1.00 94.19 128 VAL A N 1
ATOM 1008 C CA . VAL A 1 128 ? -0.222 -10.132 -5.515 1.00 94.19 128 VAL A CA 1
ATOM 1009 C C . VAL A 1 128 ? -0.686 -11.555 -5.201 1.00 94.19 128 VAL A C 1
ATOM 1011 O O . VAL A 1 128 ? -1.408 -11.763 -4.232 1.00 94.19 128 VAL A O 1
ATOM 1014 N N . LYS A 1 129 ? -0.256 -12.559 -5.971 1.00 93.25 129 LYS A N 1
ATOM 1015 C CA . LYS A 1 129 ? -0.670 -13.957 -5.749 1.00 93.25 129 LYS A CA 1
ATOM 1016 C C . LYS A 1 129 ? -0.063 -14.583 -4.492 1.00 93.25 129 LYS A C 1
ATOM 1018 O O . LYS A 1 129 ? -0.710 -15.414 -3.865 1.00 93.25 129 LYS A O 1
ATOM 1023 N N . THR A 1 130 ? 1.170 -14.214 -4.151 1.00 93.06 130 THR A N 1
ATOM 1024 C CA . THR A 1 130 ? 1.955 -14.906 -3.113 1.00 93.06 130 THR A CA 1
ATOM 1025 C C . THR A 1 130 ? 1.879 -14.207 -1.758 1.00 93.06 130 THR A C 1
ATOM 1027 O O . THR A 1 130 ? 1.837 -14.868 -0.726 1.00 93.06 130 THR A O 1
ATOM 1030 N N . MET A 1 131 ? 1.863 -12.872 -1.753 1.00 93.50 131 MET A N 1
ATOM 1031 C CA . MET A 1 131 ? 2.011 -12.064 -0.537 1.00 93.50 131 MET A CA 1
ATOM 1032 C C . MET A 1 131 ? 0.676 -11.501 -0.033 1.00 93.50 131 MET A C 1
ATOM 1034 O O . MET A 1 131 ? 0.588 -11.046 1.108 1.00 93.50 131 MET A O 1
ATOM 1038 N N . ASN A 1 132 ? -0.379 -11.509 -0.856 1.00 92.75 132 ASN A N 1
ATOM 1039 C CA . ASN A 1 132 ? -1.692 -11.031 -0.434 1.00 92.75 132 ASN A CA 1
ATOM 1040 C C . ASN A 1 132 ? -2.275 -11.965 0.632 1.00 92.75 132 ASN A C 1
ATOM 1042 O O . ASN A 1 132 ? -2.328 -13.178 0.445 1.00 92.75 132 ASN A O 1
ATOM 1046 N N . GLY A 1 133 ? -2.725 -11.401 1.752 1.00 91.75 133 GLY A N 1
ATOM 1047 C CA . GLY A 1 133 ? -3.187 -12.186 2.893 1.00 91.75 133 GLY A CA 1
ATOM 1048 C C . GLY A 1 133 ? -2.067 -12.673 3.820 1.00 91.75 133 GLY A C 1
ATOM 1049 O O . GLY A 1 133 ? -2.349 -13.419 4.758 1.00 91.75 133 GLY A O 1
ATOM 1050 N N . LEU A 1 134 ? -0.810 -12.259 3.609 1.00 92.62 134 LEU A N 1
ATOM 1051 C CA . LEU A 1 134 ? 0.279 -12.580 4.531 1.00 92.62 134 LEU A CA 1
ATOM 1052 C C . LEU A 1 134 ? 0.028 -11.931 5.901 1.00 92.62 134 LEU A C 1
ATOM 1054 O O . LEU A 1 134 ? -0.301 -10.746 6.007 1.00 92.62 134 LEU A O 1
ATOM 1058 N N . ARG A 1 135 ? 0.200 -12.708 6.974 1.00 93.81 135 ARG A N 1
ATOM 1059 C CA . ARG A 1 135 ? 0.034 -12.207 8.340 1.00 93.81 135 ARG A CA 1
ATOM 1060 C C . ARG A 1 135 ? 1.349 -11.645 8.872 1.00 93.81 135 ARG A C 1
ATOM 1062 O O . ARG A 1 135 ? 2.305 -12.389 9.063 1.00 93.81 135 ARG A O 1
ATOM 1069 N N . LEU A 1 136 ? 1.367 -10.343 9.147 1.00 91.25 136 LEU A N 1
ATOM 1070 C CA . LEU A 1 136 ? 2.475 -9.620 9.764 1.00 91.25 136 LEU A CA 1
ATOM 1071 C C . LEU A 1 136 ? 2.034 -9.116 11.141 1.00 91.25 136 LEU A C 1
ATOM 1073 O O . LEU A 1 136 ? 1.153 -8.262 11.248 1.00 91.25 136 LEU A O 1
ATOM 1077 N N . GLN A 1 137 ? 2.643 -9.645 12.204 1.00 90.00 137 GLN A N 1
ATOM 1078 C CA . GLN A 1 137 ? 2.245 -9.374 13.591 1.00 90.00 137 GLN A CA 1
ATOM 1079 C C . GLN A 1 137 ? 0.736 -9.631 13.809 1.00 90.00 137 GLN A C 1
ATOM 1081 O O . GLN A 1 137 ? 0.263 -10.759 13.666 1.00 90.00 137 GLN A O 1
ATOM 1086 N N . ASN A 1 138 ? -0.029 -8.589 14.144 1.00 89.50 138 ASN A N 1
ATOM 1087 C CA . ASN A 1 138 ? -1.473 -8.623 14.366 1.00 89.50 138 ASN A CA 1
ATOM 1088 C C . ASN A 1 138 ? -2.296 -8.162 13.148 1.00 89.50 138 ASN A C 1
ATOM 1090 O O . ASN A 1 138 ? -3.509 -7.989 13.272 1.00 89.50 138 ASN A O 1
ATOM 1094 N N . LYS A 1 139 ? -1.671 -7.955 11.984 1.00 91.31 139 LYS A N 1
ATOM 1095 C CA . LYS A 1 139 ? -2.343 -7.513 10.757 1.00 91.31 139 LYS A CA 1
ATOM 1096 C C . LYS A 1 139 ? -2.180 -8.528 9.634 1.00 91.31 139 LYS A C 1
ATOM 1098 O O . LYS A 1 139 ? -1.193 -9.249 9.554 1.00 91.31 139 LYS A O 1
ATOM 1103 N N . THR A 1 140 ? -3.176 -8.580 8.763 1.00 92.81 140 THR A N 1
ATOM 1104 C CA . THR A 1 140 ? -3.132 -9.360 7.523 1.00 92.81 140 THR A CA 1
ATOM 1105 C C . THR A 1 140 ? -3.054 -8.365 6.381 1.00 92.81 140 THR A C 1
ATOM 1107 O O . THR A 1 140 ? -3.972 -7.559 6.226 1.00 92.81 140 THR A O 1
ATOM 1110 N N . ILE A 1 141 ? -1.948 -8.365 5.638 1.00 94.25 141 ILE A N 1
ATOM 1111 C CA . ILE A 1 141 ? -1.737 -7.366 4.589 1.00 94.25 141 ILE A CA 1
ATOM 1112 C C . ILE A 1 141 ? -2.637 -7.653 3.392 1.00 94.25 141 ILE A C 1
ATOM 1114 O O . ILE A 1 141 ? -2.882 -8.811 3.044 1.00 94.25 141 ILE A O 1
ATOM 1118 N N . LYS A 1 142 ? -3.110 -6.588 2.745 1.00 93.62 142 LYS A N 1
ATOM 1119 C CA . LYS A 1 142 ? -3.878 -6.675 1.500 1.00 93.62 142 LYS A CA 1
ATOM 1120 C C . LYS A 1 142 ? -3.105 -5.996 0.385 1.00 93.62 142 LYS A C 1
ATOM 1122 O O . LYS A 1 142 ? -2.710 -4.844 0.531 1.00 93.62 142 LYS A O 1
ATOM 1127 N N . ILE A 1 143 ? -2.919 -6.702 -0.721 1.00 94.69 143 ILE A N 1
ATOM 1128 C CA . ILE A 1 143 ? -2.133 -6.230 -1.860 1.00 94.69 143 ILE A CA 1
ATOM 1129 C C . ILE A 1 143 ? -3.030 -6.197 -3.087 1.00 94.69 143 ILE A C 1
ATOM 1131 O O . ILE A 1 143 ? -3.737 -7.162 -3.378 1.00 94.69 143 ILE A O 1
ATOM 1135 N N . SER A 1 144 ? -2.998 -5.085 -3.809 1.00 92.19 144 SER A N 1
ATOM 1136 C CA . SER A 1 144 ? -3.723 -4.912 -5.066 1.00 92.19 144 SER A CA 1
ATOM 1137 C C . SER A 1 144 ? -2.953 -3.987 -5.997 1.00 92.19 144 SER A C 1
ATOM 1139 O O . SER A 1 144 ? -2.122 -3.204 -5.541 1.00 92.19 144 SER A O 1
ATOM 1141 N N . PHE A 1 145 ? -3.260 -4.030 -7.291 1.00 90.62 145 PHE A N 1
ATOM 1142 C CA . PHE A 1 145 ? -2.756 -3.029 -8.228 1.00 90.62 145 PHE A CA 1
ATOM 1143 C C . PHE A 1 145 ? -3.193 -1.629 -7.798 1.00 90.62 145 PHE A C 1
ATOM 1145 O O . PHE A 1 145 ? -4.353 -1.408 -7.428 1.00 90.62 145 PHE A O 1
ATOM 1152 N N . ALA A 1 146 ? -2.244 -0.699 -7.808 1.00 88.19 146 ALA A N 1
ATOM 1153 C CA . ALA A 1 146 ? -2.504 0.689 -7.496 1.00 88.19 146 ALA A CA 1
ATOM 1154 C C . ALA A 1 146 ? -3.372 1.293 -8.605 1.00 88.19 146 ALA A C 1
ATOM 1156 O O . ALA A 1 146 ? -3.088 1.155 -9.795 1.00 88.19 146 ALA A O 1
ATOM 1157 N N . ARG A 1 147 ? -4.448 1.974 -8.213 1.00 83.44 147 ARG A N 1
ATOM 1158 C CA . ARG A 1 147 ? -5.264 2.737 -9.159 1.00 83.44 147 ARG A CA 1
ATOM 1159 C C . ARG A 1 147 ? -4.640 4.120 -9.344 1.00 83.44 147 ARG A C 1
ATOM 1161 O O . ARG A 1 147 ? -4.209 4.707 -8.347 1.00 83.44 147 ARG A O 1
ATOM 1168 N N . PRO A 1 148 ? -4.612 4.663 -10.573 1.00 74.12 148 PRO A N 1
ATOM 1169 C CA . PRO A 1 148 ? -4.262 6.057 -10.781 1.00 74.12 148 PRO A CA 1
ATOM 1170 C C . PRO A 1 148 ? -5.124 6.960 -9.901 1.00 74.12 148 PRO A C 1
ATOM 1172 O O . PRO A 1 148 ? -6.325 6.734 -9.735 1.00 74.12 148 PRO A O 1
ATOM 1175 N N . SER A 1 149 ? -4.502 7.992 -9.347 1.00 68.00 149 SER A N 1
ATOM 1176 C CA . SER A 1 149 ? -5.218 9.030 -8.616 1.00 68.00 149 SER A CA 1
ATOM 1177 C C . SER A 1 149 ? -6.211 9.720 -9.556 1.00 68.00 149 SER A C 1
ATOM 1179 O O . SER A 1 149 ? -5.808 10.279 -10.571 1.00 68.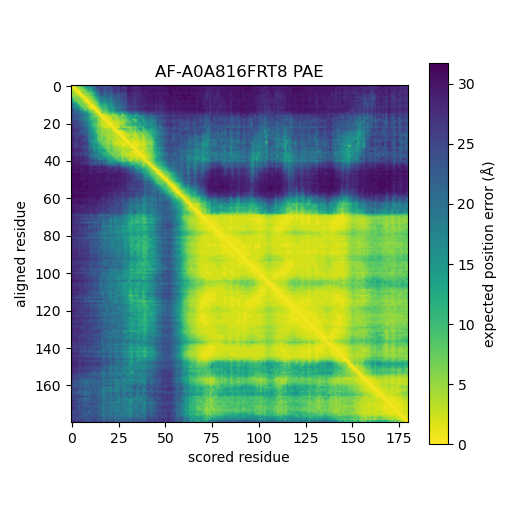00 149 SER A O 1
ATOM 1181 N N . SER A 1 150 ? -7.499 9.697 -9.217 1.00 68.69 150 SER A N 1
ATOM 1182 C CA . SER A 1 150 ? -8.578 10.373 -9.952 1.00 68.69 150 SER A CA 1
ATOM 1183 C C . SER A 1 150 ? -9.493 11.065 -8.957 1.00 68.69 150 SER A C 1
ATOM 1185 O O . SER A 1 150 ? -9.791 10.472 -7.933 1.00 68.69 150 SER A O 1
ATOM 1187 N N . GLU A 1 151 ? -10.010 12.263 -9.235 1.00 70.19 151 GLU A N 1
ATOM 1188 C CA . GLU A 1 151 ? -10.942 12.952 -8.319 1.00 70.19 151 GLU A CA 1
ATOM 1189 C C . GLU A 1 151 ? -12.117 12.067 -7.868 1.00 70.19 151 GLU A C 1
ATOM 1191 O O . GLU A 1 151 ? -12.616 12.204 -6.752 1.00 70.19 151 GLU A O 1
ATOM 1196 N N . THR A 1 152 ? -12.487 11.084 -8.691 1.00 70.56 152 THR A N 1
ATOM 1197 C CA . THR A 1 152 ? -13.525 10.091 -8.408 1.00 70.56 152 THR A CA 1
ATOM 1198 C C . THR A 1 152 ? -13.219 9.160 -7.229 1.00 70.56 152 THR A C 1
ATOM 1200 O O . THR A 1 152 ? -14.161 8.623 -6.654 1.00 70.56 152 THR A O 1
ATOM 1203 N N . ILE A 1 153 ? -11.953 8.946 -6.836 1.00 73.44 153 ILE A N 1
ATOM 1204 C CA . ILE A 1 153 ? -11.625 8.071 -5.690 1.00 73.44 153 ILE A CA 1
ATOM 1205 C C . ILE A 1 153 ? -11.689 8.813 -4.341 1.00 73.44 153 ILE A C 1
ATOM 1207 O O . ILE A 1 153 ? -11.713 8.150 -3.310 1.00 73.44 153 ILE A O 1
ATOM 1211 N N . LYS A 1 154 ? -11.778 10.158 -4.325 1.00 67.50 154 LYS A N 1
ATOM 1212 C CA . LYS A 1 154 ? -11.827 10.972 -3.085 1.00 67.50 154 LYS A CA 1
ATOM 1213 C C . LYS A 1 154 ? -13.105 10.766 -2.266 1.00 67.50 154 LYS A C 1
ATOM 1215 O O . LYS A 1 154 ? -13.100 10.893 -1.052 1.00 67.50 154 LYS A O 1
ATOM 1220 N N . PHE A 1 155 ? -14.207 10.416 -2.923 1.00 75.56 155 PHE A N 1
ATOM 1221 C CA . PHE A 1 155 ? -15.511 10.239 -2.273 1.00 75.56 155 PHE A CA 1
ATOM 1222 C C . PHE A 1 155 ? -16.033 8.803 -2.402 1.00 75.56 155 PHE A C 1
ATOM 1224 O O . PHE A 1 155 ? -17.237 8.568 -2.402 1.00 75.56 155 PHE A O 1
ATOM 1231 N N . ALA A 1 156 ? -15.119 7.836 -2.537 1.00 79.75 156 ALA A N 1
ATOM 1232 C CA . ALA A 1 156 ? -15.458 6.430 -2.752 1.00 79.75 156 ALA A CA 1
ATOM 1233 C C . ALA A 1 156 ? -15.659 5.627 -1.450 1.00 79.75 156 ALA A C 1
ATOM 1235 O O . ALA A 1 156 ? -16.092 4.476 -1.502 1.00 79.75 156 ALA A O 1
ATOM 1236 N N . ASN A 1 157 ? -15.359 6.211 -0.285 1.00 83.94 157 ASN A N 1
ATOM 1237 C CA . ASN A 1 157 ? -15.525 5.550 1.010 1.00 83.94 157 ASN A CA 1
ATOM 1238 C C . ASN A 1 157 ? -16.959 5.721 1.534 1.00 83.94 157 ASN A C 1
ATOM 1240 O O . ASN A 1 157 ? -17.438 6.841 1.706 1.00 83.94 157 ASN A O 1
ATOM 1244 N N . LEU A 1 158 ? -17.628 4.604 1.834 1.00 85.38 158 LEU A N 1
ATOM 1245 C CA . LEU A 1 158 ? -18.982 4.576 2.393 1.00 85.38 158 LEU A CA 1
ATOM 1246 C C . LEU A 1 158 ? -18.981 3.934 3.784 1.00 85.38 158 LEU A C 1
ATOM 1248 O O . LEU A 1 158 ? -18.460 2.835 3.974 1.00 85.38 158 LEU A O 1
ATOM 1252 N N . TYR A 1 159 ? -19.628 4.592 4.747 1.00 85.38 159 TYR A N 1
ATOM 1253 C CA . TYR A 1 159 ? -19.871 4.038 6.080 1.00 85.38 159 TYR A CA 1
ATOM 1254 C C . TYR A 1 159 ? -21.265 3.419 6.127 1.00 85.38 159 TYR A C 1
ATOM 1256 O O . TYR A 1 159 ? -22.273 4.122 6.160 1.00 85.38 159 TYR A O 1
ATOM 1264 N N . ILE A 1 160 ? -21.320 2.089 6.123 1.00 85.44 160 ILE A N 1
ATOM 1265 C CA . ILE A 1 160 ? -22.573 1.334 6.070 1.00 85.44 160 ILE A CA 1
ATOM 1266 C C . ILE A 1 160 ? -22.892 0.800 7.468 1.00 85.44 160 ILE A C 1
ATOM 1268 O O . ILE A 1 160 ? -22.101 0.067 8.062 1.00 85.44 160 ILE A O 1
ATOM 1272 N N . CYS A 1 161 ? -24.056 1.168 8.003 1.00 88.19 161 CYS A N 1
ATOM 1273 C CA . CYS A 1 161 ? -24.553 0.693 9.292 1.00 88.19 161 CYS A CA 1
ATOM 1274 C C . CYS A 1 161 ? -25.639 -0.381 9.116 1.00 88.19 161 CYS A C 1
ATOM 1276 O O . CYS A 1 161 ? -26.232 -0.522 8.050 1.00 88.19 161 CYS A O 1
ATOM 1278 N N . GLY A 1 162 ? -25.893 -1.163 10.169 1.00 88.75 162 GLY A N 1
ATOM 1279 C CA . GLY A 1 162 ? -26.931 -2.204 10.149 1.00 88.75 162 GLY A CA 1
ATOM 1280 C C . GLY A 1 162 ? -26.520 -3.523 9.486 1.00 88.75 162 GLY A C 1
ATOM 1281 O O . GLY A 1 162 ? -27.376 -4.376 9.266 1.00 88.75 162 GLY A O 1
ATOM 1282 N N . ILE A 1 163 ? -25.228 -3.721 9.201 1.00 90.25 163 ILE A N 1
ATOM 1283 C CA . ILE A 1 163 ? -24.711 -5.006 8.717 1.00 90.25 163 ILE A CA 1
ATOM 1284 C C . ILE A 1 163 ? -24.905 -6.077 9.812 1.00 90.25 163 ILE A C 1
ATOM 1286 O O . ILE A 1 163 ? -24.520 -5.841 10.965 1.00 90.25 163 ILE A O 1
ATOM 1290 N N . PRO A 1 164 ? -25.480 -7.252 9.490 1.00 92.62 164 PRO A N 1
ATOM 1291 C CA . PRO A 1 164 ? -25.610 -8.351 10.442 1.00 92.62 164 PRO A CA 1
ATOM 1292 C C . PRO A 1 164 ? -24.249 -8.786 11.001 1.00 92.62 164 PRO A C 1
ATOM 1294 O O . PRO A 1 164 ? -23.300 -8.994 10.251 1.00 92.62 164 PRO A O 1
ATOM 1297 N N . LYS A 1 165 ? -24.144 -8.970 12.324 1.00 89.75 165 LYS A N 1
ATOM 1298 C CA . LYS A 1 165 ? -22.862 -9.282 12.992 1.00 89.75 165 LYS A CA 1
ATOM 1299 C C . LYS A 1 165 ? -22.224 -10.597 12.538 1.00 89.75 165 LYS A C 1
ATOM 1301 O O . LYS A 1 165 ? -21.023 -10.768 12.706 1.00 89.75 165 LYS A O 1
ATOM 1306 N N . GLN A 1 166 ? -23.023 -11.528 12.024 1.00 93.56 166 GLN A N 1
ATOM 1307 C CA . GLN A 1 166 ? -22.546 -12.810 11.520 1.00 93.56 166 GLN A CA 1
ATOM 1308 C C . GLN A 1 166 ? -21.947 -12.724 10.112 1.00 93.56 166 GLN A C 1
ATOM 1310 O O . GLN A 1 166 ? -21.322 -13.688 9.685 1.00 93.56 166 GLN A O 1
ATOM 1315 N N . TRP A 1 167 ? -22.147 -11.611 9.394 1.00 90.69 167 TRP A N 1
ATOM 1316 C CA . TRP A 1 167 ? -21.608 -11.461 8.049 1.00 90.69 167 TRP A CA 1
ATOM 1317 C C . TRP A 1 167 ? -20.088 -11.329 8.077 1.00 90.69 167 TRP A C 1
ATOM 1319 O O . TRP A 1 167 ? -19.504 -10.507 8.783 1.00 90.69 167 TRP A O 1
ATOM 1329 N N . THR A 1 168 ? -19.454 -12.147 7.255 1.00 90.00 168 THR A N 1
ATOM 1330 C CA . THR A 1 168 ? -18.028 -12.145 6.965 1.00 90.00 168 THR A CA 1
ATOM 1331 C C . THR A 1 168 ? -17.697 -11.129 5.875 1.00 90.00 168 THR A C 1
ATOM 1333 O O . THR A 1 168 ? -18.555 -10.704 5.098 1.00 90.00 168 THR A O 1
ATOM 1336 N N . THR A 1 169 ? -16.414 -10.780 5.752 1.00 85.12 169 THR A N 1
ATOM 1337 C CA . THR A 1 169 ? -15.921 -9.930 4.656 1.00 85.12 169 THR A CA 1
ATOM 1338 C C . THR A 1 169 ? -16.311 -10.480 3.284 1.00 85.12 169 THR A C 1
ATOM 1340 O O . THR A 1 169 ? -16.717 -9.713 2.422 1.00 85.12 169 THR A O 1
ATOM 1343 N N . LYS A 1 170 ? -16.273 -11.804 3.098 1.00 87.56 170 LYS A N 1
ATOM 1344 C CA . LYS A 1 170 ? -16.632 -12.446 1.827 1.00 87.56 170 LYS A CA 1
ATOM 1345 C C . LYS A 1 170 ? -18.119 -12.296 1.495 1.00 87.56 170 LYS A C 1
ATOM 1347 O O . LYS A 1 170 ? -18.477 -12.113 0.338 1.00 87.56 170 LYS A O 1
ATOM 1352 N N . GLU A 1 171 ? -18.993 -12.379 2.494 1.00 89.81 171 GLU A N 1
ATOM 1353 C CA . GLU A 1 171 ? -20.432 -12.172 2.291 1.00 89.81 171 GLU A CA 1
ATOM 1354 C C . GLU A 1 17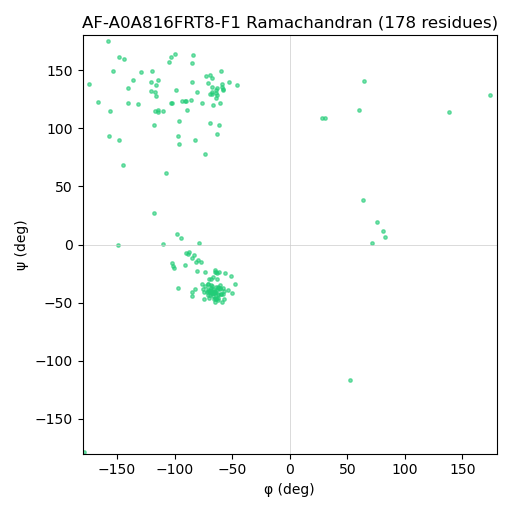1 ? -20.739 -10.716 1.945 1.00 89.81 171 GLU A C 1
ATOM 1356 O O . GLU A 1 171 ? -21.544 -10.465 1.052 1.00 89.81 171 GLU A O 1
ATOM 1361 N N . LEU A 1 172 ? -20.044 -9.767 2.581 1.00 90.06 172 LEU A N 1
ATOM 1362 C CA . LEU A 1 172 ? -20.119 -8.352 2.221 1.00 90.06 172 LEU A CA 1
ATOM 1363 C C . LEU A 1 172 ? -19.634 -8.101 0.790 1.00 90.06 172 LEU A C 1
ATOM 1365 O O . LEU A 1 172 ? -20.334 -7.446 0.024 1.00 90.06 172 LEU A O 1
ATOM 1369 N N . GLU A 1 173 ? -18.478 -8.650 0.413 1.00 88.31 173 GLU A N 1
ATOM 1370 C CA . GLU A 1 173 ? -17.948 -8.557 -0.953 1.00 88.31 173 GLU A CA 1
ATOM 1371 C C . GLU A 1 173 ? -18.949 -9.111 -1.972 1.00 88.31 173 GLU A C 1
ATOM 1373 O O . GLU A 1 173 ? -19.262 -8.442 -2.954 1.00 88.31 173 GLU A O 1
ATOM 1378 N N . ASN A 1 174 ? -19.524 -10.287 -1.710 1.00 89.12 174 ASN A N 1
ATOM 1379 C CA . ASN A 1 174 ? -20.536 -10.878 -2.582 1.00 89.12 174 ASN A CA 1
ATOM 1380 C C . ASN A 1 174 ? -21.795 -10.006 -2.679 1.00 89.12 174 ASN A C 1
ATOM 1382 O O . ASN A 1 174 ? -22.327 -9.830 -3.773 1.00 89.12 174 ASN A O 1
ATOM 1386 N N . TYR A 1 175 ? -22.266 -9.446 -1.564 1.00 90.62 175 TYR A N 1
ATOM 1387 C CA . TYR A 1 175 ? -23.460 -8.602 -1.533 1.00 90.62 175 TYR A CA 1
ATOM 1388 C C . TYR A 1 175 ? -23.273 -7.315 -2.351 1.00 90.62 175 TYR A C 1
ATOM 1390 O O . TYR A 1 175 ? -24.121 -6.970 -3.174 1.00 90.62 175 TYR A O 1
ATOM 1398 N N . PHE A 1 176 ? -22.137 -6.637 -2.175 1.00 90.19 176 PHE A N 1
ATOM 1399 C CA . PHE A 1 176 ? -21.836 -5.384 -2.872 1.00 90.19 176 PHE A CA 1
ATOM 1400 C C . PHE A 1 176 ? -21.257 -5.571 -4.277 1.00 90.19 176 PHE A C 1
ATOM 1402 O O . PHE A 1 176 ? -21.194 -4.597 -5.019 1.00 90.19 176 PHE A O 1
ATOM 1409 N N . SER A 1 177 ? -20.911 -6.797 -4.686 1.00 88.56 177 SER A N 1
ATOM 1410 C CA . SER A 1 177 ? -20.350 -7.081 -6.020 1.00 88.56 177 SER A CA 1
ATOM 1411 C C . SER A 1 177 ? -21.230 -6.617 -7.189 1.00 88.56 177 SER A C 1
ATOM 1413 O O . SER A 1 177 ? -20.728 -6.371 -8.280 1.00 88.56 177 SER A O 1
ATOM 1415 N N . SER A 1 178 ? -22.542 -6.480 -6.970 1.00 88.06 178 SER A N 1
ATOM 1416 C CA . SER A 1 178 ? -23.489 -5.987 -7.979 1.00 88.06 178 SER A CA 1
ATOM 1417 C C . SER A 1 178 ? -23.531 -4.459 -8.108 1.00 88.06 178 SER A C 1
ATOM 1419 O O . SER A 1 178 ? -24.079 -3.946 -9.081 1.00 88.06 178 SER A O 1
ATOM 1421 N N . CYS A 1 179 ? -22.978 -3.726 -7.138 1.00 82.25 179 CYS A N 1
ATOM 1422 C CA . CYS A 1 179 ? -23.043 -2.267 -7.074 1.00 82.25 179 CYS A CA 1
ATOM 1423 C C . CYS A 1 179 ? -21.883 -1.562 -7.797 1.00 82.25 179 CYS A C 1
ATOM 1425 O O . CYS A 1 179 ? -21.935 -0.339 -7.932 1.00 82.25 179 CYS A O 1
ATOM 1427 N N . GLY A 1 180 ? -20.873 -2.304 -8.268 1.00 61.53 180 GLY A N 1
ATOM 1428 C CA . GLY A 1 180 ? -19.730 -1.777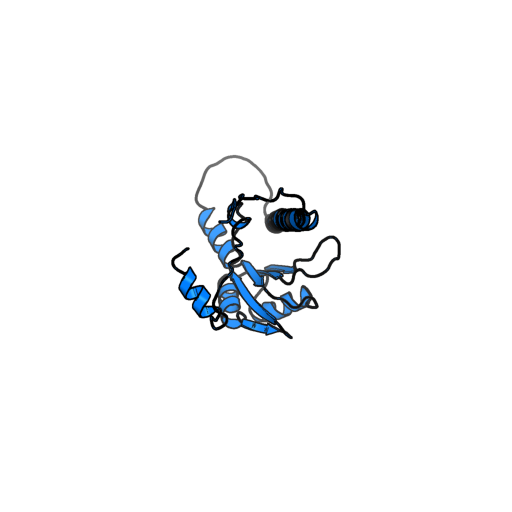 -9.022 1.00 61.53 180 GLY A CA 1
ATOM 1429 C C . GLY A 1 180 ? -18.411 -2.465 -8.709 1.00 61.53 180 GLY A C 1
ATOM 1430 O O . GLY A 1 180 ? -18.222 -2.894 -7.549 1.00 61.53 180 GLY A O 1
#

pLDDT: mean 72.05, std 23.97, range [26.67, 95.5]

Radius of gyration: 21.99 Å; Cα contacts (8 Å, |Δi|>4): 171; chains: 1; bounding box: 72×37×61 Å